Protein AF-A0A835U996-F1 (afdb_monomer)

Nearest PDB structures (foldseek):
  7mq9-assembly1_LZ  TM=7.810E-01  e=1.070E-13  Homo sapiens
  7mqa-assembly1_LZ  TM=8.142E-01  e=1.205E-12  Homo sapiens
  6zce-assembly1_K  TM=9.223E-01  e=2.214E-06  Saccharomyces cerevisiae S288C
  6tmf-assembly1_E  TM=7.377E-01  e=2.602E-06  Thermococcus celer Vu 13 = JCM 8558
  7zag-assembly1_D  TM=6.379E-01  e=2.898E-06  Pyrococcus abyssi GE5

Foldseek 3Di:
DVVVVVVVLVVLVVVLVVPPPPVVVVVVVCVPDVVNVVVVVVVVVVVVVVVVDDDDDPVRCVVCVPDDPPDDPVPPDCPVVVLLVVLVVVLVSLLVVLVSLVVDDPPDPVSVVSLQVSLVVCVQLQLDVDSPDSVVSNVRDSVSQVCQFQLNLCCVVVVDVDSVVSLVCLCVQQKDQPPDGHNDRRDGDGPVSSDMDGND

Mean predicted aligned error: 13.01 Å

Structure (mmCIF, N/CA/C/O backbone):
data_AF-A0A835U996-F1
#
_entry.id   AF-A0A835U996-F1
#
loop_
_atom_site.group_PDB
_atom_site.id
_atom_site.type_symbol
_atom_site.label_atom_id
_atom_site.label_alt_id
_atom_site.label_comp_id
_atom_site.label_asym_id
_atom_site.label_entity_id
_atom_site.label_seq_id
_atom_site.pdbx_PDB_ins_code
_atom_site.Cartn_x
_atom_site.Cartn_y
_atom_site.Cartn_z
_atom_site.occupancy
_atom_site.B_iso_or_equiv
_atom_site.auth_seq_id
_atom_site.auth_comp_id
_atom_site.auth_asym_id
_atom_site.auth_atom_id
_atom_site.pdbx_PDB_model_num
ATOM 1 N N . MET A 1 1 ? 9.621 -5.696 7.235 1.00 39.66 1 MET A N 1
ATOM 2 C CA . MET A 1 1 ? 9.186 -6.058 5.870 1.00 39.66 1 MET A CA 1
ATOM 3 C C . MET A 1 1 ? 8.834 -4.830 5.030 1.00 39.66 1 MET A C 1
ATOM 5 O O . MET A 1 1 ? 9.305 -4.737 3.913 1.00 39.66 1 MET A O 1
ATOM 9 N N . GLU A 1 2 ? 8.068 -3.853 5.536 1.00 37.97 2 GLU A N 1
ATOM 10 C CA . GLU A 1 2 ? 7.809 -2.615 4.771 1.00 37.97 2 GLU A CA 1
ATOM 11 C C . GLU A 1 2 ? 8.996 -1.634 4.762 1.00 37.97 2 GLU A C 1
ATOM 13 O O . GLU A 1 2 ? 9.252 -1.020 3.735 1.00 37.97 2 GLU A O 1
ATOM 18 N N . TRP A 1 3 ? 9.750 -1.522 5.865 1.00 40.59 3 TRP A N 1
ATOM 19 C CA . TRP A 1 3 ? 10.979 -0.713 5.927 1.00 40.59 3 TRP A CA 1
ATOM 20 C C . TRP A 1 3 ? 12.093 -1.285 5.048 1.00 40.59 3 TRP A C 1
ATOM 22 O O . TRP A 1 3 ? 12.634 -0.559 4.240 1.00 40.59 3 TRP A O 1
ATOM 32 N N . SER A 1 4 ? 12.284 -2.608 5.031 1.00 45.12 4 SER A N 1
ATOM 33 C CA . SER A 1 4 ? 13.242 -3.262 4.126 1.00 45.12 4 SER A CA 1
ATOM 34 C C . SER A 1 4 ? 12.947 -3.043 2.635 1.00 45.12 4 SER A C 1
ATOM 36 O O . SER A 1 4 ? 13.858 -3.109 1.819 1.00 45.12 4 SER A O 1
ATOM 38 N N . ILE A 1 5 ? 11.683 -2.797 2.261 1.00 54.44 5 ILE A N 1
ATOM 39 C CA . ILE A 1 5 ? 11.295 -2.456 0.881 1.00 54.44 5 ILE A CA 1
ATOM 40 C C . ILE A 1 5 ? 11.633 -0.997 0.576 1.00 54.44 5 ILE A C 1
ATOM 42 O O . ILE A 1 5 ? 12.099 -0.712 -0.521 1.00 54.44 5 ILE A O 1
ATOM 46 N N . VAL A 1 6 ? 11.398 -0.088 1.527 1.00 52.69 6 VAL A N 1
ATOM 47 C CA . VAL A 1 6 ? 11.811 1.316 1.403 1.00 52.69 6 VAL A CA 1
ATOM 48 C C . VAL A 1 6 ? 13.332 1.394 1.325 1.00 52.69 6 VAL A C 1
ATOM 50 O O . VAL A 1 6 ? 13.820 1.966 0.367 1.00 52.69 6 VAL A O 1
ATOM 53 N N . ASP A 1 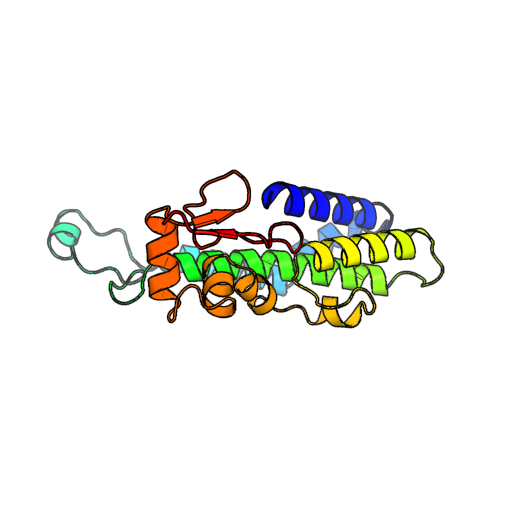7 ? 14.053 0.699 2.202 1.00 49.72 7 ASP A N 1
ATOM 54 C CA . ASP A 1 7 ? 15.519 0.649 2.216 1.00 49.72 7 ASP A CA 1
ATOM 55 C C . ASP A 1 7 ? 16.085 0.037 0.921 1.00 49.72 7 ASP A C 1
ATOM 57 O O . ASP A 1 7 ? 17.048 0.552 0.367 1.00 49.72 7 ASP A O 1
ATOM 61 N N . SER A 1 8 ? 15.457 -1.022 0.383 1.00 58.56 8 SER A N 1
ATOM 62 C CA . SER A 1 8 ? 15.862 -1.619 -0.906 1.00 58.56 8 SER A CA 1
ATOM 63 C C . SER A 1 8 ? 15.527 -0.726 -2.105 1.00 58.56 8 SER A C 1
ATOM 65 O O . SER A 1 8 ? 16.208 -0.759 -3.126 1.00 58.56 8 SER A O 1
ATOM 67 N N . LEU A 1 9 ? 14.438 0.045 -2.040 1.00 57.47 9 LEU A N 1
ATOM 68 C CA . LEU A 1 9 ? 14.088 1.005 -3.087 1.00 57.47 9 LEU A CA 1
ATOM 69 C C . LEU A 1 9 ? 14.989 2.238 -3.010 1.00 57.47 9 LEU A C 1
ATOM 71 O O . LEU A 1 9 ? 15.416 2.709 -4.055 1.00 57.47 9 LEU A O 1
ATOM 75 N N . GLU A 1 10 ? 15.303 2.724 -1.812 1.00 57.16 10 GLU A N 1
ATOM 76 C CA . GLU A 1 10 ? 16.234 3.827 -1.566 1.00 57.16 10 GLU A CA 1
ATOM 77 C C . GLU A 1 10 ? 17.649 3.445 -2.006 1.00 57.16 10 GLU A C 1
ATOM 79 O O . GLU A 1 10 ? 18.232 4.176 -2.797 1.00 57.16 10 GLU A O 1
ATOM 84 N N . SER A 1 11 ? 18.140 2.244 -1.679 1.00 60.56 11 SER A N 1
ATOM 85 C CA . SER A 1 11 ? 19.447 1.771 -2.160 1.00 60.56 11 SER A CA 1
ATOM 86 C C . SER A 1 11 ? 19.526 1.668 -3.688 1.00 60.56 11 SER A C 1
ATOM 88 O O . SER A 1 11 ? 20.562 1.955 -4.283 1.00 60.56 11 SER A O 1
ATOM 90 N N . ASN A 1 12 ? 18.432 1.272 -4.345 1.00 58.9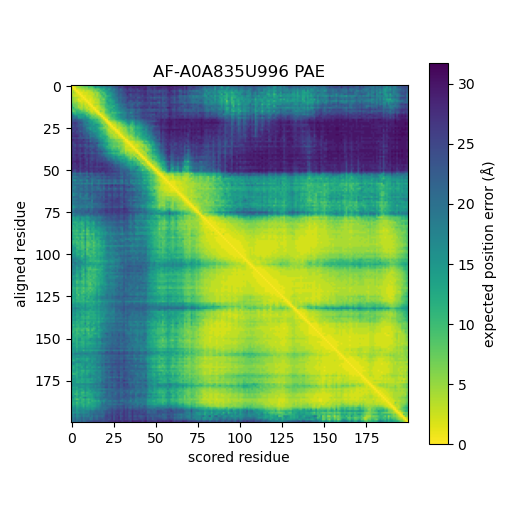7 12 ASN A N 1
ATOM 91 C CA . ASN A 1 12 ? 18.358 1.198 -5.806 1.00 58.97 12 ASN A CA 1
ATOM 92 C C . ASN A 1 12 ? 18.200 2.581 -6.461 1.00 58.97 12 ASN A C 1
ATOM 94 O O . ASN A 1 12 ? 18.651 2.787 -7.589 1.00 58.97 12 ASN A O 1
ATOM 98 N N . ILE A 1 13 ? 17.564 3.529 -5.766 1.00 57.53 13 ILE A N 1
ATOM 99 C CA . ILE A 1 13 ? 17.499 4.937 -6.168 1.00 57.53 13 ILE A CA 1
ATOM 100 C C . ILE A 1 13 ? 18.896 5.556 -6.068 1.00 57.53 13 ILE A C 1
ATOM 102 O O . ILE A 1 13 ? 19.336 6.150 -7.048 1.00 57.53 13 ILE A O 1
ATOM 106 N N . ASP A 1 14 ? 19.614 5.333 -4.967 1.00 53.00 14 ASP A N 1
ATOM 107 C CA . ASP A 1 14 ? 20.975 5.832 -4.740 1.00 53.00 14 ASP A CA 1
ATOM 108 C C . ASP A 1 14 ? 21.977 5.232 -5.747 1.00 53.00 14 ASP A C 1
ATOM 110 O O . ASP A 1 14 ? 22.810 5.947 -6.304 1.00 53.00 14 ASP A O 1
ATOM 114 N N . ALA A 1 15 ? 21.855 3.938 -6.070 1.00 55.03 15 ALA A N 1
ATOM 115 C CA . ALA A 1 15 ? 22.677 3.280 -7.091 1.00 55.03 15 ALA A CA 1
ATOM 116 C C . ALA A 1 15 ? 22.400 3.802 -8.514 1.00 55.03 15 ALA A C 1
ATOM 118 O O . ALA A 1 15 ? 23.326 3.968 -9.307 1.00 55.03 15 ALA A O 1
ATOM 119 N N . GLY A 1 16 ? 21.136 4.096 -8.839 1.00 50.47 16 GLY A N 1
ATOM 120 C CA . GLY A 1 16 ? 20.758 4.714 -10.115 1.00 50.47 16 GLY A CA 1
ATOM 121 C C . GLY A 1 16 ? 21.122 6.201 -10.210 1.00 50.47 16 GLY A C 1
ATOM 122 O O . GLY A 1 16 ? 21.315 6.720 -11.309 1.00 50.47 16 GLY A O 1
ATOM 123 N N . GLN A 1 17 ? 21.238 6.885 -9.073 1.00 49.75 17 GLN A N 1
ATOM 124 C CA . GLN A 1 17 ? 21.622 8.291 -8.964 1.00 49.75 17 GLN A CA 1
ATOM 125 C C . GLN A 1 17 ? 23.147 8.496 -9.032 1.00 49.75 17 GLN A C 1
ATOM 127 O O . GLN A 1 17 ? 23.610 9.441 -9.671 1.00 49.75 17 GLN A O 1
ATOM 132 N N . ALA A 1 18 ? 23.936 7.546 -8.518 1.00 45.66 18 ALA A N 1
ATOM 133 C CA . ALA A 1 18 ? 25.401 7.605 -8.504 1.00 45.66 18 ALA A CA 1
ATOM 134 C C . ALA A 1 18 ? 26.083 7.579 -9.896 1.00 45.66 18 ALA A C 1
ATOM 136 O O . ALA A 1 18 ? 27.246 7.966 -10.013 1.00 45.66 18 ALA A O 1
ATOM 137 N N . LEU A 1 19 ? 25.386 7.164 -10.963 1.00 47.50 19 LEU A N 1
ATOM 138 C CA . LEU A 1 19 ? 25.901 7.158 -12.348 1.00 47.50 19 LEU A CA 1
ATOM 139 C C . LEU A 1 19 ? 25.463 8.372 -13.183 1.00 47.50 19 LEU A C 1
ATOM 141 O O . LEU A 1 19 ? 26.032 8.629 -14.245 1.00 47.50 19 LEU A O 1
ATOM 145 N N . ALA A 1 20 ? 24.514 9.168 -12.692 1.00 38.44 20 ALA A N 1
ATOM 146 C CA . ALA A 1 20 ? 24.137 10.434 -13.303 1.00 38.44 20 ALA A CA 1
ATOM 147 C C . ALA A 1 20 ? 24.893 11.566 -12.596 1.00 38.44 20 ALA A C 1
ATOM 149 O O . ALA A 1 20 ? 24.373 12.214 -11.691 1.00 38.44 20 ALA A O 1
ATOM 150 N N . THR A 1 21 ? 26.137 11.827 -13.011 1.00 45.66 21 THR A N 1
ATOM 151 C CA . THR A 1 21 ? 26.907 13.004 -12.574 1.00 45.66 21 THR A CA 1
ATOM 152 C C . THR A 1 21 ? 26.281 14.300 -13.110 1.00 45.66 21 THR A C 1
ATOM 154 O O . THR A 1 21 ? 26.789 14.979 -13.996 1.00 45.66 21 THR A O 1
ATOM 157 N N . THR A 1 22 ? 25.157 14.671 -12.508 1.00 47.28 22 THR A N 1
ATOM 158 C CA . THR A 1 22 ? 24.564 16.011 -12.474 1.00 47.28 22 THR A CA 1
ATOM 159 C C . THR A 1 22 ? 24.078 16.365 -11.064 1.00 47.28 22 THR A C 1
ATOM 161 O O . THR A 1 22 ? 23.423 17.389 -10.873 1.00 47.28 22 THR A O 1
ATOM 164 N N . GLU A 1 23 ? 24.453 15.587 -10.045 1.00 49.59 23 GLU A N 1
ATOM 165 C CA . GLU A 1 23 ? 23.908 15.707 -8.688 1.00 49.59 23 GLU A CA 1
ATOM 166 C C . GLU A 1 23 ? 24.290 16.998 -7.946 1.00 49.59 23 GLU A C 1
ATOM 168 O O . GLU A 1 23 ? 23.522 17.478 -7.111 1.00 49.59 23 GLU A O 1
ATOM 173 N N . GLU A 1 24 ? 25.412 17.646 -8.271 1.00 47.66 24 GLU A N 1
ATOM 174 C CA . GLU A 1 24 ? 25.772 18.923 -7.628 1.00 47.66 24 GLU A CA 1
ATOM 175 C C . GLU A 1 24 ? 25.070 20.143 -8.250 1.00 47.66 24 GLU A C 1
ATOM 177 O O . GLU A 1 24 ? 24.847 21.154 -7.576 1.00 47.66 24 GLU A O 1
ATOM 182 N N . LYS A 1 25 ? 24.643 20.055 -9.518 1.00 43.00 25 LYS A N 1
ATOM 183 C CA . LYS A 1 25 ? 23.864 21.121 -10.180 1.00 43.00 25 LYS A CA 1
ATOM 184 C C . LYS A 1 25 ? 22.360 20.974 -9.939 1.00 43.00 25 LYS A C 1
ATOM 186 O O . LYS A 1 25 ? 21.649 21.982 -9.935 1.00 43.00 25 LYS A O 1
ATOM 191 N N . GLU A 1 26 ? 21.881 19.757 -9.696 1.00 50.25 26 GLU A N 1
ATOM 192 C CA . GLU A 1 26 ? 20.465 19.461 -9.467 1.00 50.25 26 GLU A CA 1
ATOM 193 C C . GLU A 1 26 ? 20.040 19.734 -8.017 1.00 50.25 26 GLU A C 1
ATOM 195 O O . GLU A 1 26 ? 19.027 20.404 -7.811 1.00 50.25 26 GLU A O 1
ATOM 200 N N . LYS A 1 27 ? 20.889 19.432 -7.019 1.00 47.59 27 LYS A N 1
ATOM 201 C CA . LYS A 1 27 ? 20.660 19.812 -5.605 1.00 47.59 27 LYS A CA 1
ATOM 202 C C . LYS A 1 27 ? 20.489 21.332 -5.406 1.00 47.59 27 LYS A C 1
ATOM 204 O O . LYS A 1 27 ? 19.709 21.771 -4.560 1.00 47.59 27 LYS A O 1
ATOM 209 N N . ARG A 1 28 ? 21.141 22.167 -6.235 1.00 43.75 28 ARG A N 1
ATOM 210 C CA . ARG A 1 28 ? 20.953 23.640 -6.263 1.00 43.75 28 ARG A CA 1
ATOM 211 C C . ARG A 1 28 ? 19.674 24.099 -6.984 1.00 43.75 28 ARG A C 1
ATOM 213 O O . ARG A 1 28 ? 19.198 25.203 -6.713 1.00 43.75 28 ARG A O 1
ATOM 220 N N . LYS A 1 29 ? 19.107 23.283 -7.882 1.00 49.03 29 LYS A N 1
ATOM 221 C CA . LYS A 1 29 ? 17.840 23.549 -8.595 1.00 49.03 29 LYS A CA 1
ATOM 222 C C . LYS A 1 29 ? 16.617 23.040 -7.825 1.00 49.03 29 LYS A C 1
ATOM 224 O O . LYS A 1 29 ? 15.611 23.748 -7.782 1.00 49.03 29 LYS A O 1
ATOM 229 N N . GLU A 1 30 ? 16.713 21.895 -7.152 1.00 47.22 30 GLU A N 1
ATOM 230 C CA . GLU A 1 30 ? 15.636 21.315 -6.333 1.00 47.22 30 GLU A CA 1
ATOM 231 C C . GLU A 1 30 ? 15.252 22.201 -5.139 1.00 47.22 30 GLU A C 1
ATOM 233 O O . GLU A 1 30 ? 14.072 22.315 -4.802 1.00 47.22 30 GLU A O 1
ATOM 238 N N . LEU A 1 31 ? 16.216 22.925 -4.557 1.00 46.50 31 LEU A N 1
ATOM 239 C CA . LEU A 1 31 ? 15.953 23.913 -3.503 1.00 46.50 31 LEU A CA 1
ATOM 240 C C . LEU A 1 31 ? 15.066 25.084 -3.987 1.00 46.50 31 LEU A C 1
ATOM 242 O O . LEU A 1 31 ? 14.426 25.763 -3.180 1.00 46.50 31 LEU A O 1
ATOM 246 N N . ASN A 1 32 ? 14.988 25.313 -5.304 1.00 46.81 32 ASN A N 1
ATOM 247 C CA . ASN A 1 32 ? 14.263 26.426 -5.914 1.00 46.81 32 ASN A CA 1
ATOM 248 C C . ASN A 1 32 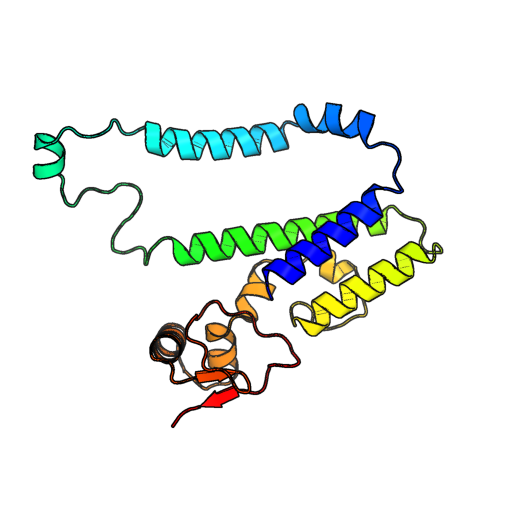? 13.008 26.039 -6.712 1.00 46.81 32 ASN A C 1
ATOM 250 O O . ASN A 1 32 ? 12.298 26.946 -7.157 1.00 46.81 32 ASN A O 1
ATOM 254 N N . ASP A 1 33 ? 12.683 24.749 -6.832 1.00 53.69 33 ASP A N 1
ATOM 255 C CA . ASP A 1 33 ? 11.530 24.269 -7.599 1.00 53.69 33 ASP A CA 1
ATOM 256 C C . ASP A 1 33 ? 10.193 24.720 -6.957 1.00 53.69 33 ASP A C 1
ATOM 258 O O . ASP A 1 33 ? 9.939 24.453 -5.773 1.00 53.69 33 ASP A O 1
ATOM 262 N N . PRO A 1 34 ? 9.289 25.387 -7.704 1.00 53.03 34 PRO A N 1
ATOM 263 C CA . PRO A 1 34 ? 7.984 25.811 -7.200 1.00 53.03 34 PRO A CA 1
ATOM 264 C C . PRO A 1 34 ? 7.099 24.653 -6.712 1.00 53.03 34 PRO A C 1
ATOM 266 O O . PRO A 1 34 ? 6.178 24.898 -5.933 1.00 53.03 34 PRO A O 1
ATOM 269 N N . ARG A 1 35 ? 7.353 23.399 -7.106 1.00 53.00 35 ARG A N 1
ATOM 270 C CA . ARG A 1 35 ? 6.635 22.211 -6.606 1.00 53.00 35 ARG A CA 1
ATOM 271 C C . ARG A 1 35 ? 7.123 21.771 -5.227 1.00 53.00 35 ARG A C 1
ATOM 273 O O . ARG A 1 35 ? 6.293 21.435 -4.387 1.00 53.00 35 ARG A O 1
ATOM 280 N N . VAL A 1 36 ? 8.431 21.841 -4.969 1.00 53.62 36 VAL A N 1
ATOM 281 C CA . VAL A 1 36 ? 9.034 21.592 -3.644 1.00 53.62 36 VAL A CA 1
ATOM 282 C C . VAL A 1 36 ? 8.699 22.739 -2.692 1.00 53.62 36 VAL A C 1
ATOM 284 O O . VAL A 1 36 ? 8.323 22.498 -1.546 1.00 53.62 36 VAL A O 1
ATOM 287 N N . LYS A 1 37 ? 8.701 23.984 -3.189 1.00 49.66 37 LYS A N 1
ATOM 288 C CA . LYS A 1 37 ? 8.170 25.146 -2.462 1.00 49.66 37 LYS A CA 1
ATOM 289 C C . LYS A 1 37 ? 6.679 24.998 -2.183 1.00 49.66 37 LYS A C 1
ATOM 291 O O . LYS A 1 37 ? 6.281 25.261 -1.064 1.00 49.66 37 LYS A O 1
ATOM 296 N N . ARG A 1 38 ? 5.855 24.512 -3.120 1.00 46.75 38 ARG A N 1
ATOM 297 C CA . ARG A 1 38 ? 4.432 24.213 -2.853 1.00 46.75 38 ARG A CA 1
ATOM 298 C C . ARG A 1 38 ? 4.244 23.081 -1.853 1.00 46.75 38 ARG A C 1
ATOM 300 O O . ARG A 1 38 ? 3.358 23.205 -1.026 1.00 46.75 38 ARG A O 1
ATOM 307 N N . ALA A 1 39 ? 5.064 22.030 -1.903 1.00 49.75 39 ALA A N 1
ATOM 308 C CA . ALA A 1 39 ? 5.033 20.927 -0.944 1.00 49.75 39 ALA A CA 1
ATOM 309 C C . ALA A 1 39 ? 5.426 21.397 0.470 1.00 49.75 39 ALA A C 1
ATOM 311 O O . ALA A 1 39 ? 4.715 21.093 1.426 1.00 49.75 39 ALA A O 1
ATOM 312 N N . ARG A 1 40 ? 6.482 22.221 0.592 1.00 41.62 40 ARG A N 1
ATOM 313 C CA . ARG A 1 40 ? 6.851 22.922 1.836 1.00 41.62 40 ARG A CA 1
ATOM 314 C C . ARG A 1 40 ? 5.777 23.910 2.266 1.00 41.62 40 ARG A C 1
ATOM 316 O O . ARG A 1 40 ? 5.448 23.909 3.430 1.00 41.62 40 ARG A O 1
ATOM 323 N N . VAL A 1 41 ? 5.166 24.671 1.360 1.00 47.66 41 VAL A N 1
ATOM 324 C CA . VAL A 1 41 ? 4.037 25.571 1.660 1.00 47.66 41 VAL A CA 1
ATOM 325 C C . VAL 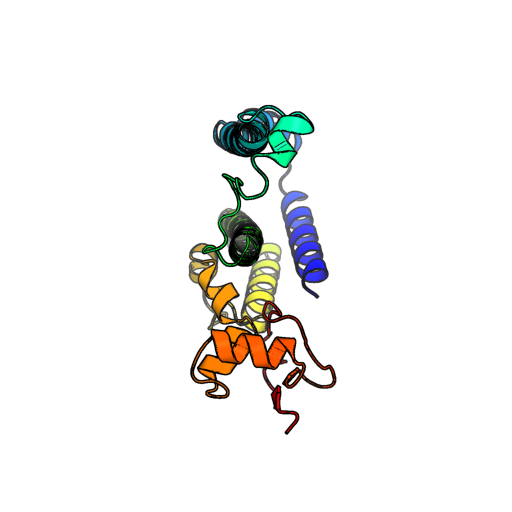A 1 41 ? 2.793 24.784 2.068 1.00 47.66 41 VAL A C 1
ATOM 327 O O . VAL A 1 41 ? 2.019 25.283 2.860 1.00 47.66 41 VAL A O 1
ATOM 330 N N . SER A 1 42 ? 2.575 23.560 1.583 1.00 46.69 42 SER A N 1
ATOM 331 C CA . SER A 1 42 ? 1.464 22.712 2.035 1.00 46.69 42 SER A CA 1
ATOM 332 C C . SER A 1 42 ? 1.736 22.019 3.372 1.00 46.69 42 SER A C 1
ATOM 334 O O . SER A 1 42 ? 0.795 21.809 4.125 1.00 46.69 42 SER A O 1
ATOM 336 N N . ILE A 1 43 ? 2.995 21.689 3.680 1.00 46.09 43 ILE A N 1
ATOM 337 C CA . ILE A 1 43 ? 3.415 21.188 5.001 1.00 46.09 43 ILE A CA 1
ATOM 338 C C . ILE A 1 43 ? 3.385 22.334 6.021 1.00 46.09 43 ILE A C 1
ATOM 340 O O . ILE A 1 43 ? 2.778 22.173 7.072 1.00 46.09 43 ILE A O 1
ATOM 344 N N . LEU A 1 44 ? 3.894 23.513 5.647 1.00 43.22 44 LEU A N 1
ATOM 345 C CA . LEU A 1 44 ? 3.747 24.757 6.399 1.00 43.22 44 LEU A CA 1
ATOM 346 C C . LEU A 1 44 ? 2.268 25.101 6.568 1.00 43.22 44 LEU A C 1
ATOM 348 O O . LEU A 1 44 ? 1.876 25.337 7.684 1.00 43.22 44 LEU A O 1
ATOM 352 N N . LYS A 1 45 ? 1.395 24.967 5.555 1.00 48.19 45 LYS A N 1
ATOM 353 C CA . LYS A 1 45 ? -0.061 25.188 5.712 1.00 48.19 45 LYS A CA 1
ATOM 354 C C . LYS A 1 45 ? -0.757 24.218 6.674 1.00 48.19 45 LYS A C 1
ATOM 356 O O . LYS A 1 45 ? -1.823 24.550 7.182 1.00 48.19 45 LYS A O 1
ATOM 361 N N . LEU A 1 46 ? -0.213 23.016 6.877 1.00 44.88 46 LEU A N 1
ATOM 362 C CA . LEU A 1 46 ? -0.745 22.037 7.832 1.00 44.88 46 LEU A CA 1
ATOM 363 C C . LEU A 1 46 ? -0.257 22.338 9.255 1.00 44.88 46 LEU A C 1
ATOM 365 O O . LEU A 1 46 ? -1.056 22.268 10.185 1.00 44.88 46 LEU A O 1
ATOM 369 N N . GLU A 1 47 ? 0.995 22.772 9.406 1.00 45.81 47 GLU A N 1
ATOM 370 C CA . GLU A 1 47 ? 1.510 23.365 10.650 1.00 45.81 47 GLU A CA 1
ATOM 371 C C . GLU A 1 47 ? 0.833 24.722 10.952 1.00 45.81 47 GLU A C 1
ATOM 373 O O . GLU A 1 47 ? 0.536 25.031 12.102 1.00 45.81 47 GLU A O 1
ATOM 378 N N . ASP A 1 48 ? 0.461 25.488 9.923 1.00 46.50 48 ASP A N 1
ATOM 379 C CA . ASP A 1 48 ? -0.210 26.787 10.007 1.00 46.50 48 ASP A CA 1
ATOM 380 C C . ASP A 1 48 ? -1.688 26.644 10.387 1.00 46.50 48 ASP A C 1
ATOM 382 O O . ASP A 1 48 ? -2.270 27.595 10.891 1.00 46.50 48 ASP A O 1
ATOM 386 N N . LEU A 1 49 ? -2.315 25.481 10.167 1.00 47.00 49 LEU A N 1
ATOM 387 C CA . LEU A 1 49 ? -3.696 25.193 10.586 1.00 47.00 49 LEU A CA 1
ATOM 388 C C . LEU A 1 49 ? -3.762 24.738 12.047 1.00 47.00 49 LEU A C 1
ATOM 390 O O . LEU A 1 49 ? -4.689 25.116 12.764 1.00 47.00 49 LEU A O 1
ATOM 394 N N . GLU A 1 50 ? -2.747 24.008 12.511 1.00 47.78 50 GLU A N 1
ATOM 395 C CA . GLU A 1 50 ? -2.530 23.764 13.940 1.00 47.78 50 GLU A CA 1
ATOM 396 C C . GLU A 1 50 ? -2.121 25.064 14.669 1.00 47.78 50 GLU A C 1
ATOM 398 O O . GLU A 1 50 ? -2.500 25.271 15.822 1.00 47.78 50 GLU A O 1
ATOM 403 N N . MET A 1 51 ? -1.452 25.998 13.972 1.00 47.31 51 MET A N 1
ATOM 404 C CA . MET A 1 51 ? -1.217 27.375 14.436 1.00 47.31 51 MET A CA 1
ATOM 405 C C . MET A 1 51 ? -2.393 28.346 14.226 1.00 47.31 51 MET A C 1
ATOM 407 O O . MET A 1 51 ? -2.433 29.384 14.890 1.00 47.31 51 MET A O 1
ATOM 411 N N . ALA A 1 52 ? -3.352 28.058 13.338 1.00 56.22 52 ALA A N 1
ATOM 412 C CA . ALA A 1 52 ? -4.484 28.951 13.053 1.00 56.22 52 ALA A CA 1
ATOM 413 C C . ALA A 1 52 ? -5.425 29.059 14.256 1.00 56.22 52 ALA A C 1
ATOM 415 O O . ALA A 1 52 ? -6.129 30.055 14.430 1.00 56.22 52 ALA A O 1
ATOM 416 N N . MET A 1 53 ? -5.408 28.042 15.118 1.00 65.19 53 MET A N 1
ATOM 417 C CA . MET A 1 53 ? -6.121 28.044 16.377 1.00 65.19 53 MET A CA 1
ATOM 418 C C . MET A 1 53 ? -5.141 28.257 17.527 1.00 65.19 53 MET A C 1
ATOM 420 O O . MET A 1 53 ? -4.336 27.401 17.884 1.00 65.19 53 MET A O 1
ATOM 424 N N . ARG A 1 54 ? -5.250 29.421 18.165 1.00 80.75 54 ARG A N 1
ATOM 425 C CA . ARG A 1 54 ? -4.532 29.719 19.405 1.00 80.75 54 ARG A CA 1
ATOM 426 C C . ARG A 1 54 ? -4.762 28.603 20.435 1.00 80.75 54 ARG A C 1
ATOM 428 O O . ARG A 1 54 ? -5.897 28.173 20.645 1.00 80.75 54 ARG A O 1
ATOM 435 N N . LYS A 1 55 ? -3.708 28.206 21.162 1.00 81.56 55 LYS A N 1
ATOM 436 C CA . LYS A 1 55 ? -3.839 27.307 22.323 1.00 81.56 55 LYS A CA 1
ATOM 437 C C . LYS A 1 55 ? -4.850 27.874 23.327 1.00 81.56 55 LYS A C 1
ATOM 439 O O . LYS A 1 55 ? -4.624 28.939 23.907 1.00 81.56 55 LYS A O 1
ATOM 444 N N . LEU A 1 56 ? -5.944 27.137 23.528 1.00 84.00 56 LEU A N 1
ATOM 445 C CA . LEU A 1 56 ? -6.999 27.471 24.484 1.00 84.00 56 LEU A CA 1
ATOM 446 C C . LEU A 1 56 ? -6.441 27.476 25.909 1.00 84.00 56 LEU A C 1
ATOM 448 O O . LEU A 1 56 ? -5.708 26.565 26.313 1.00 84.00 56 LEU A O 1
ATOM 452 N N . LYS A 1 57 ? -6.831 28.479 26.693 1.00 89.81 57 LYS A N 1
ATOM 453 C CA . LYS A 1 57 ? -6.521 28.547 28.124 1.00 89.81 57 LYS A CA 1
ATOM 454 C C . LYS A 1 57 ? -7.269 27.452 28.888 1.00 89.81 57 LYS A C 1
ATOM 456 O O . LYS A 1 57 ? -8.261 26.895 28.417 1.00 89.81 57 LYS A O 1
ATOM 461 N N . PHE A 1 58 ? -6.836 27.166 30.115 1.00 89.56 58 PHE A N 1
ATOM 462 C CA . PHE A 1 58 ? -7.417 26.097 30.936 1.00 89.56 58 PHE A CA 1
ATOM 463 C C . PHE A 1 58 ? -8.946 26.214 31.096 1.00 89.56 58 PHE A C 1
ATOM 465 O O . PHE A 1 58 ? -9.667 25.236 30.900 1.00 89.56 58 PHE A O 1
ATOM 472 N N . HIS A 1 59 ? -9.454 27.417 31.381 1.00 92.25 59 HIS 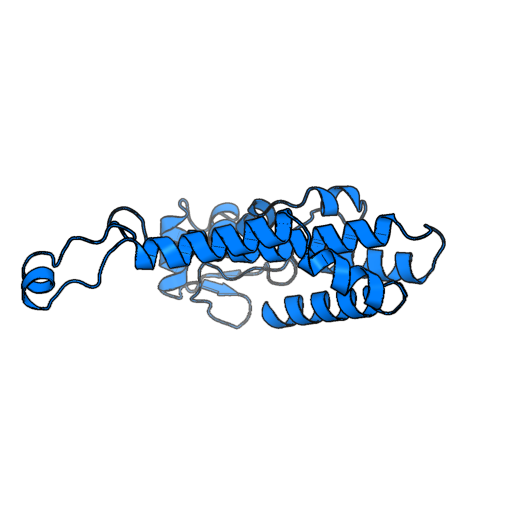A N 1
ATOM 473 C CA . HIS A 1 59 ? -10.893 27.662 31.527 1.00 92.25 59 HIS A CA 1
ATOM 474 C C . HIS A 1 59 ? -11.669 27.472 30.208 1.00 92.25 59 HIS A C 1
ATOM 476 O O . HIS A 1 59 ? -12.777 26.944 30.218 1.00 92.25 59 HIS A O 1
ATOM 482 N N . GLU A 1 60 ? -11.070 27.821 29.065 1.00 86.56 60 GLU A N 1
ATOM 483 C CA . GLU A 1 60 ? -11.665 27.670 27.731 1.00 86.56 60 GLU A CA 1
ATOM 484 C C . GLU A 1 60 ? -11.723 26.196 27.338 1.00 86.56 60 GLU A C 1
ATOM 486 O O . GLU A 1 60 ? -12.761 25.715 26.896 1.00 86.56 60 GLU A O 1
ATOM 491 N N . LYS A 1 61 ? -10.648 25.440 27.586 1.00 87.69 61 LYS A N 1
ATOM 492 C CA . LYS A 1 61 ? -10.609 23.992 27.344 1.00 87.69 61 LYS A CA 1
ATOM 493 C C . LYS A 1 61 ? -11.585 23.234 28.252 1.00 87.69 61 LYS A C 1
ATOM 495 O O . LYS A 1 61 ? -12.141 22.216 27.842 1.00 87.69 61 LYS A O 1
ATOM 500 N N . LYS A 1 62 ? -11.836 23.736 29.471 1.00 89.12 62 LYS A N 1
ATOM 501 C CA . LYS A 1 62 ? -12.841 23.172 30.390 1.00 89.12 62 LYS A CA 1
ATOM 502 C C . LYS A 1 62 ? -14.271 23.361 29.869 1.00 89.12 62 LYS A C 1
ATOM 504 O O . LYS A 1 62 ? -15.089 22.470 30.098 1.00 89.12 62 LYS A O 1
ATOM 509 N N . LEU A 1 63 ? -14.552 24.459 29.163 1.00 88.81 63 LEU A N 1
ATOM 510 C CA . LEU A 1 63 ? -15.840 24.717 28.503 1.00 88.81 63 LEU A CA 1
ATOM 511 C C . LEU A 1 63 ? -15.954 23.972 27.161 1.00 88.81 63 LEU A C 1
ATOM 513 O O . LEU A 1 63 ? -16.964 23.332 26.882 1.00 88.81 63 LEU A O 1
ATOM 517 N N . LEU A 1 64 ? -14.890 23.980 26.359 1.00 87.12 64 LEU A N 1
ATOM 518 C CA . LEU A 1 64 ? -14.852 23.467 24.987 1.00 87.12 64 LEU A CA 1
ATOM 519 C C . LEU A 1 64 ? -14.239 22.060 24.896 1.00 87.12 64 LEU A C 1
ATOM 521 O O . LEU A 1 64 ? -13.437 21.768 24.016 1.00 87.12 64 LEU A O 1
ATOM 525 N N . LYS A 1 65 ? -14.631 21.147 25.793 1.00 82.88 65 LYS A N 1
ATOM 526 C CA . LYS A 1 65 ? -14.056 19.784 25.860 1.00 82.88 65 LYS A CA 1
ATOM 527 C C . LYS A 1 65 ? -14.321 18.919 24.625 1.00 82.88 65 LYS A C 1
ATOM 529 O O . LYS A 1 65 ? -13.580 17.978 24.373 1.00 82.88 65 LYS A O 1
ATOM 534 N N . LYS A 1 66 ? -15.417 19.183 23.908 1.00 81.06 66 LYS A N 1
ATOM 535 C CA . LYS A 1 66 ? -15.862 18.399 22.741 1.00 81.06 66 LYS A CA 1
ATOM 536 C C . LYS A 1 66 ? -15.534 19.072 21.405 1.00 81.06 66 LYS A C 1
ATOM 538 O O . LYS A 1 66 ? -15.867 18.511 20.367 1.00 81.06 66 LYS A O 1
ATOM 543 N N . VAL A 1 67 ? -14.945 20.268 21.429 1.00 80.69 67 VAL A N 1
ATOM 544 C CA . VAL A 1 67 ? -14.656 21.035 20.216 1.00 80.69 67 VAL A CA 1
ATOM 545 C C . VAL A 1 67 ? -13.266 20.656 19.729 1.00 80.69 67 VAL A C 1
ATOM 547 O O . VAL A 1 67 ? -12.263 21.048 20.319 1.00 80.69 67 VAL A O 1
ATOM 550 N N . ASN A 1 68 ? -13.226 19.872 18.658 1.00 76.44 68 ASN A N 1
ATOM 551 C CA . ASN A 1 68 ? -12.030 19.618 17.871 1.00 76.44 68 ASN A CA 1
ATOM 552 C C . ASN A 1 68 ? -12.395 19.883 16.406 1.00 76.44 68 ASN A C 1
ATOM 554 O O . ASN A 1 68 ? -13.339 19.290 15.890 1.00 76.44 68 ASN A O 1
ATOM 558 N N . PHE A 1 69 ? -11.704 20.828 15.768 1.00 75.12 69 PHE A N 1
ATOM 559 C CA . PHE A 1 69 ? -11.971 21.195 14.374 1.00 75.12 69 PHE A CA 1
ATOM 560 C C . PHE A 1 69 ? -11.283 20.262 13.374 1.00 75.12 69 PHE A C 1
ATOM 562 O O . PHE A 1 69 ? -11.648 20.271 12.204 1.00 75.12 69 PHE A O 1
ATOM 569 N N . ILE A 1 70 ? -10.305 19.475 13.830 1.00 75.94 70 ILE A N 1
ATOM 570 C CA . ILE A 1 70 ? -9.511 18.572 12.991 1.00 75.94 70 ILE A CA 1
ATOM 571 C C . ILE A 1 70 ? -10.076 17.153 13.051 1.00 75.94 70 ILE A C 1
ATOM 573 O O . ILE A 1 70 ? -10.203 16.496 12.025 1.00 75.94 70 ILE A O 1
ATOM 577 N N . GLU A 1 71 ? -10.439 16.684 14.245 1.00 70.31 71 GLU A N 1
ATOM 578 C CA . GLU A 1 71 ? -10.908 15.315 14.451 1.00 70.31 71 GLU A CA 1
ATOM 579 C C . GLU A 1 71 ? -12.381 15.310 14.877 1.00 70.31 71 GLU A C 1
ATOM 581 O O . GLU A 1 71 ? -12.731 15.607 16.024 1.00 70.31 71 GLU A O 1
ATOM 586 N N . TYR A 1 72 ? -13.263 14.962 13.941 1.00 77.06 72 TYR A N 1
ATOM 587 C CA . TYR A 1 72 ? -14.684 14.762 14.214 1.00 77.06 72 TYR A CA 1
ATOM 588 C C . TYR A 1 72 ? -14.975 13.292 14.503 1.00 77.06 72 TYR A C 1
ATOM 590 O O . TYR A 1 72 ? -14.589 12.423 13.736 1.00 77.06 72 TYR A O 1
ATOM 598 N N . LYS A 1 73 ? -15.783 12.998 15.532 1.00 70.69 73 LYS A N 1
ATOM 599 C CA . LYS A 1 73 ? -16.150 11.616 15.925 1.00 70.69 73 LYS A CA 1
ATOM 600 C C . LYS A 1 73 ? -16.756 10.751 14.808 1.00 70.69 73 LYS A C 1
ATOM 602 O O . LYS A 1 73 ? -16.798 9.533 14.942 1.00 70.69 73 LYS A O 1
ATOM 607 N N . ARG A 1 74 ? -17.306 11.372 13.760 1.00 75.88 74 ARG A N 1
ATOM 608 C CA . ARG A 1 74 ? -17.878 10.670 12.601 1.00 75.88 74 ARG A CA 1
ATOM 609 C C . ARG A 1 74 ? -16.789 10.179 11.644 1.00 75.88 74 ARG A C 1
ATOM 611 O O . ARG A 1 74 ? -16.978 9.163 10.983 1.00 75.88 74 ARG A O 1
ATOM 618 N N . GLU A 1 75 ? -15.668 10.885 11.580 1.00 64.50 75 GLU A N 1
ATOM 619 C CA . GLU A 1 75 ? -14.485 10.448 10.857 1.00 64.50 75 GLU A CA 1
ATOM 620 C C . GLU A 1 75 ? -13.784 9.424 11.754 1.00 64.50 75 GLU A C 1
ATOM 622 O O . GLU A 1 75 ? -13.413 9.728 12.885 1.00 64.50 75 GLU A O 1
ATOM 627 N N . LYS A 1 76 ? -13.686 8.168 11.303 1.00 63.38 76 LYS A N 1
ATOM 628 C CA . LYS A 1 76 ? -13.078 7.060 12.063 1.00 63.38 76 LYS A CA 1
ATOM 629 C C . LYS A 1 76 ? -11.543 7.204 12.132 1.00 63.38 76 LYS A C 1
ATOM 631 O O . LYS A 1 76 ? -10.802 6.319 11.707 1.00 63.38 76 LYS A O 1
ATOM 636 N N . GLY A 1 77 ? -11.075 8.331 12.669 1.00 68.25 77 GLY A N 1
ATOM 637 C CA . GLY A 1 77 ? -9.674 8.698 12.844 1.00 68.25 77 GLY A CA 1
ATOM 638 C C . GLY A 1 77 ? -8.919 8.980 11.540 1.00 68.25 77 GLY A C 1
ATOM 639 O O . GLY A 1 77 ? -9.4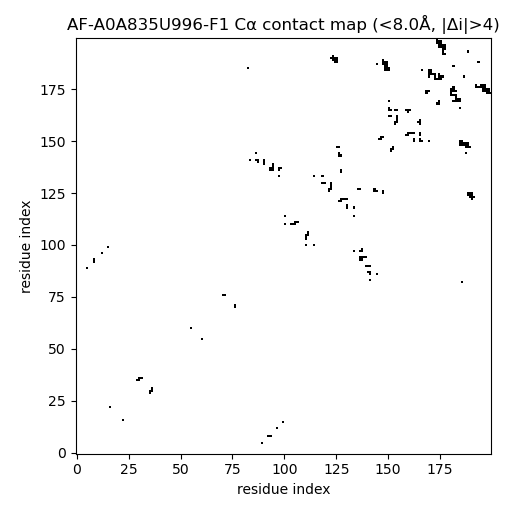22 8.833 10.429 1.00 68.25 77 GLY A O 1
ATOM 640 N N . HIS A 1 78 ? -7.646 9.352 11.682 1.00 72.25 78 HIS A N 1
ATOM 641 C CA . HIS A 1 78 ? -6.758 9.674 10.557 1.00 72.25 78 HIS A CA 1
ATOM 642 C C . HIS A 1 78 ? -6.006 8.460 9.987 1.00 72.25 78 HIS A C 1
ATOM 644 O O . HIS A 1 78 ? -5.156 8.616 9.108 1.00 72.25 78 HIS A O 1
ATOM 650 N N . ARG A 1 79 ? -6.292 7.238 10.460 1.00 73.94 79 ARG A N 1
ATOM 651 C CA . ARG A 1 79 ? -5.536 6.031 10.080 1.00 73.94 79 ARG A CA 1
ATOM 652 C C . ARG A 1 79 ? -5.591 5.774 8.573 1.00 73.94 79 ARG A C 1
ATOM 654 O O . ARG A 1 79 ? -4.560 5.513 7.962 1.00 73.94 79 ARG A O 1
ATOM 661 N N . GLU A 1 80 ? -6.758 5.917 7.948 1.00 78.25 80 GLU A N 1
ATOM 662 C CA . GLU A 1 80 ? -6.905 5.731 6.496 1.00 78.25 80 GLU A CA 1
ATOM 663 C C . GLU A 1 80 ? -6.168 6.800 5.683 1.00 78.25 80 GLU A C 1
ATOM 665 O O . GLU A 1 80 ? -5.536 6.490 4.667 1.00 78.25 80 GLU A O 1
ATOM 670 N N . ALA A 1 81 ? -6.188 8.049 6.155 1.00 81.25 81 ALA A N 1
ATOM 671 C CA . ALA A 1 81 ? -5.458 9.147 5.534 1.00 81.25 81 ALA A CA 1
ATOM 672 C C . ALA A 1 81 ? -3.939 8.922 5.617 1.00 81.25 81 ALA A C 1
ATOM 674 O O . ALA A 1 81 ? -3.232 9.108 4.624 1.00 81.25 81 ALA A O 1
ATOM 675 N N . LEU A 1 82 ? -3.439 8.448 6.764 1.00 82.62 82 LEU A N 1
ATOM 676 C CA . LEU A 1 82 ? -2.029 8.101 6.961 1.00 82.62 82 LEU A CA 1
ATOM 677 C C . LEU A 1 82 ? -1.592 6.948 6.051 1.00 82.62 82 LEU A C 1
ATOM 679 O O . LEU A 1 82 ? -0.559 7.047 5.387 1.00 82.62 82 LEU A O 1
ATOM 683 N N . ILE A 1 83 ? -2.402 5.890 5.957 1.00 82.62 83 ILE A N 1
ATOM 684 C CA . ILE A 1 83 ? -2.142 4.745 5.071 1.00 82.62 83 ILE A CA 1
ATOM 685 C C . ILE A 1 83 ? -2.097 5.202 3.606 1.00 82.62 83 ILE A C 1
ATOM 687 O O . ILE A 1 83 ? -1.162 4.876 2.871 1.00 82.62 83 ILE A O 1
ATOM 691 N N . THR A 1 84 ? -3.069 6.014 3.189 1.00 84.94 84 THR A N 1
ATOM 692 C CA . THR A 1 84 ? -3.132 6.558 1.826 1.00 84.94 84 THR A CA 1
ATOM 693 C C . THR A 1 84 ? -1.915 7.429 1.525 1.00 84.94 84 THR A C 1
ATOM 695 O O . THR A 1 84 ? -1.284 7.269 0.476 1.00 84.94 84 THR A O 1
ATOM 698 N N . ARG A 1 85 ? -1.529 8.311 2.457 1.00 86.06 85 ARG A N 1
ATOM 699 C CA . ARG A 1 85 ? -0.331 9.151 2.335 1.00 86.06 85 ARG A CA 1
ATOM 700 C C . ARG A 1 85 ? 0.929 8.299 2.189 1.00 86.06 85 ARG A C 1
ATOM 702 O O . ARG A 1 85 ? 1.727 8.579 1.293 1.00 86.06 85 ARG A O 1
ATOM 709 N N . ARG A 1 86 ? 1.086 7.243 2.989 1.00 86.25 86 ARG A N 1
ATOM 710 C CA . ARG A 1 86 ? 2.247 6.343 2.933 1.00 86.25 86 ARG A CA 1
ATOM 711 C C . ARG A 1 86 ? 2.371 5.650 1.578 1.00 86.25 86 ARG A C 1
ATOM 713 O O . ARG A 1 86 ? 3.397 5.789 0.916 1.00 86.25 86 ARG A O 1
ATOM 720 N N . TYR A 1 87 ? 1.312 4.988 1.112 1.00 89.00 87 TYR A N 1
ATOM 721 C CA . TYR A 1 87 ? 1.332 4.330 -0.199 1.00 89.00 87 TYR A CA 1
ATOM 722 C C . TYR A 1 87 ? 1.471 5.326 -1.356 1.00 89.00 87 TYR A C 1
ATOM 724 O O . TYR A 1 87 ? 2.089 5.004 -2.370 1.00 89.00 87 TYR A O 1
ATOM 732 N N . SER A 1 88 ? 0.962 6.555 -1.209 1.00 89.62 88 SER A N 1
ATOM 733 C CA . SER A 1 88 ? 1.192 7.612 -2.202 1.00 89.62 88 SER A CA 1
ATOM 734 C C . SER A 1 88 ? 2.669 8.002 -2.323 1.00 89.62 88 SER A C 1
ATOM 736 O O . SER A 1 88 ? 3.122 8.299 -3.427 1.00 89.62 88 SER A O 1
ATOM 738 N N . GLY A 1 89 ? 3.431 7.967 -1.223 1.00 90.19 89 GLY A N 1
ATOM 739 C CA . GLY A 1 89 ? 4.877 8.199 -1.231 1.00 90.19 89 GLY A CA 1
ATOM 740 C C . GLY A 1 89 ? 5.619 7.108 -2.001 1.00 90.19 89 GLY A C 1
ATOM 741 O O . GLY A 1 89 ? 6.350 7.415 -2.940 1.00 90.19 89 GLY A O 1
ATOM 742 N N . ILE A 1 90 ? 5.330 5.844 -1.681 1.00 90.06 90 ILE A N 1
ATOM 743 C CA . ILE A 1 90 ? 5.935 4.673 -2.339 1.00 90.06 90 ILE A CA 1
ATOM 744 C C . ILE A 1 90 ? 5.626 4.672 -3.841 1.00 90.06 90 ILE A C 1
ATOM 746 O O . ILE A 1 90 ? 6.516 4.506 -4.670 1.00 90.06 90 ILE A O 1
ATOM 750 N N . CYS A 1 91 ? 4.371 4.930 -4.216 1.00 91.75 91 CYS A N 1
ATOM 751 C CA . CYS A 1 91 ? 3.966 5.000 -5.618 1.00 91.75 91 CYS A CA 1
ATOM 752 C C . CYS A 1 91 ? 4.760 6.062 -6.395 1.00 91.75 91 CYS A C 1
ATOM 754 O O . CYS A 1 91 ? 5.194 5.811 -7.519 1.00 91.75 91 CYS A O 1
ATOM 756 N N . LYS A 1 92 ? 4.990 7.232 -5.786 1.00 90.88 92 LYS A N 1
ATOM 757 C CA . LYS A 1 92 ? 5.791 8.301 -6.395 1.00 90.88 92 LYS A CA 1
ATOM 758 C C . LYS A 1 92 ? 7.259 7.909 -6.530 1.00 90.88 92 LYS A C 1
ATOM 760 O O . LYS A 1 92 ? 7.856 8.228 -7.551 1.00 90.88 92 LYS A O 1
ATOM 765 N N . MET A 1 93 ? 7.839 7.231 -5.539 1.00 90.94 93 MET A N 1
ATOM 766 C CA . MET A 1 93 ? 9.220 6.731 -5.613 1.00 90.94 93 MET A CA 1
ATOM 767 C C . MET A 1 93 ? 9.384 5.746 -6.775 1.00 90.94 93 MET A C 1
ATOM 769 O O . MET A 1 93 ? 10.260 5.931 -7.616 1.00 90.94 93 MET A O 1
ATOM 773 N N . VAL A 1 94 ? 8.471 4.780 -6.900 1.00 91.50 94 VAL A N 1
ATOM 774 C CA . VAL A 1 94 ? 8.472 3.822 -8.017 1.00 91.50 94 VAL A CA 1
ATOM 775 C C . VAL A 1 94 ? 8.319 4.538 -9.363 1.00 91.50 94 VAL A C 1
ATOM 777 O O . VAL A 1 94 ? 9.051 4.244 -10.303 1.00 91.50 94 VAL A O 1
ATOM 780 N N . GLN A 1 95 ? 7.414 5.516 -9.468 1.00 91.62 95 GLN A N 1
ATOM 781 C CA . GLN A 1 95 ? 7.234 6.302 -10.695 1.00 91.62 95 GLN A CA 1
ATOM 782 C C . GLN A 1 95 ? 8.480 7.113 -11.070 1.00 91.62 95 GLN A C 1
ATOM 784 O O . GLN A 1 95 ? 8.814 7.188 -12.252 1.00 91.62 95 GLN A O 1
ATOM 789 N N . LYS A 1 96 ? 9.177 7.697 -10.087 1.00 91.75 96 LYS A N 1
ATOM 790 C CA . LYS A 1 96 ? 10.454 8.389 -10.312 1.00 91.75 96 LYS A CA 1
ATOM 791 C C . LYS A 1 96 ? 11.508 7.429 -10.856 1.00 91.75 96 LYS A C 1
ATOM 793 O O . LYS A 1 96 ? 12.127 7.742 -11.867 1.00 91.75 96 LYS A O 1
ATOM 798 N N . LEU A 1 97 ? 11.650 6.251 -10.246 1.00 90.00 97 LEU A N 1
ATOM 799 C CA . LEU A 1 97 ? 12.598 5.230 -10.694 1.00 90.00 97 LEU A CA 1
ATOM 800 C C . LEU A 1 97 ? 12.301 4.803 -12.136 1.00 90.00 97 LEU A C 1
ATOM 802 O O . LEU A 1 97 ? 13.178 4.826 -12.991 1.00 90.00 97 LEU A O 1
ATOM 806 N N . VAL A 1 98 ? 11.035 4.513 -12.443 1.00 92.06 98 VAL A N 1
ATOM 807 C CA . VAL A 1 98 ? 10.586 4.179 -13.804 1.00 92.06 98 VAL A CA 1
ATOM 808 C C . VAL A 1 98 ? 10.886 5.303 -14.797 1.00 92.06 98 VAL A C 1
ATOM 810 O O . VAL A 1 98 ? 11.253 5.025 -15.937 1.00 92.06 98 VAL A O 1
ATOM 813 N N . HIS A 1 99 ? 10.733 6.566 -14.390 1.00 91.88 99 HIS A N 1
ATOM 814 C CA . HIS A 1 99 ? 11.066 7.703 -15.242 1.00 91.88 99 HIS A CA 1
ATOM 815 C C . HIS A 1 99 ? 12.565 7.750 -15.552 1.00 91.88 99 HIS A C 1
ATOM 817 O O . HIS A 1 99 ? 12.915 7.894 -16.718 1.00 91.88 99 HIS A O 1
ATOM 823 N N . ILE A 1 100 ? 13.429 7.548 -14.553 1.00 90.69 100 ILE A N 1
ATOM 824 C CA . ILE A 1 100 ? 14.889 7.481 -14.733 1.00 90.69 100 ILE A CA 1
ATOM 825 C C . ILE A 1 100 ? 15.261 6.323 -15.674 1.00 90.69 100 ILE A C 1
ATOM 827 O O . ILE A 1 100 ? 15.954 6.540 -16.665 1.00 90.69 100 ILE A O 1
ATOM 831 N N . LEU A 1 101 ? 14.708 5.122 -15.454 1.00 89.12 101 LEU A N 1
ATOM 832 C CA . LEU A 1 101 ? 14.935 3.951 -16.317 1.00 89.12 101 LEU A CA 1
ATOM 833 C C . LEU A 1 101 ? 14.530 4.187 -17.780 1.00 89.12 101 LEU A C 1
ATOM 835 O O . LEU A 1 101 ? 15.125 3.610 -18.688 1.00 89.12 101 LEU A O 1
ATOM 839 N N . LYS A 1 102 ? 13.510 5.019 -18.024 1.00 89.19 102 LYS A N 1
ATOM 840 C CA . LYS A 1 102 ? 13.071 5.370 -19.380 1.00 89.19 102 LYS A CA 1
ATOM 841 C C . LYS A 1 102 ? 14.021 6.329 -20.098 1.00 89.19 102 LYS A C 1
ATOM 843 O O . LYS A 1 102 ? 14.024 6.304 -21.325 1.00 89.19 102 LYS A O 1
ATOM 848 N N . GLN A 1 103 ? 14.766 7.164 -19.370 1.00 89.44 103 GLN A N 1
ATOM 849 C CA . GLN A 1 103 ? 15.728 8.101 -19.967 1.00 89.44 103 GLN A CA 1
ATOM 850 C C . GLN A 1 103 ? 17.036 7.411 -20.385 1.00 89.44 103 GLN A C 1
ATOM 852 O O . GLN A 1 103 ? 17.749 7.931 -21.237 1.00 89.44 103 GLN A O 1
ATOM 857 N N . MET A 1 104 ? 17.348 6.250 -19.802 1.00 88.56 104 MET A N 1
ATOM 858 C CA . MET A 1 104 ? 18.539 5.465 -20.142 1.00 88.56 104 MET A CA 1
ATOM 859 C C . MET A 1 104 ? 18.381 4.697 -21.460 1.00 88.56 104 MET A C 1
ATOM 861 O O . MET A 1 104 ? 17.265 4.381 -21.885 1.00 88.56 104 MET A O 1
ATOM 865 N N . ASP A 1 105 ? 19.500 4.334 -22.089 1.00 89.81 105 ASP A N 1
ATOM 866 C CA . ASP A 1 105 ? 19.494 3.556 -23.331 1.00 89.81 105 ASP A CA 1
ATOM 867 C C . ASP A 1 105 ? 18.922 2.138 -23.107 1.00 89.81 105 ASP A C 1
ATOM 869 O O . ASP A 1 105 ? 19.218 1.505 -22.093 1.00 89.81 105 ASP A O 1
ATOM 873 N N . PRO A 1 106 ? 18.063 1.613 -24.003 1.00 87.69 106 PRO A N 1
ATOM 874 C CA . PRO A 1 106 ? 17.453 0.291 -23.843 1.00 87.69 106 PRO A CA 1
ATOM 875 C C . PRO A 1 106 ? 18.427 -0.887 -23.929 1.00 87.69 106 PRO A C 1
ATOM 877 O O . PRO A 1 106 ? 18.026 -1.995 -23.578 1.00 87.69 106 PRO A O 1
ATOM 880 N N . ARG A 1 107 ? 19.654 -0.688 -24.422 1.00 90.56 107 ARG A N 1
ATOM 881 C CA . ARG A 1 107 ? 20.654 -1.755 -24.575 1.00 90.56 107 ARG A CA 1
ATOM 882 C C . ARG A 1 107 ? 21.617 -1.851 -23.396 1.00 90.56 107 ARG A C 1
ATOM 884 O O . ARG A 1 107 ? 22.413 -2.784 -23.362 1.00 90.56 107 ARG A O 1
ATOM 891 N N . ASP A 1 108 ? 21.556 -0.906 -22.461 1.00 91.06 108 ASP A N 1
ATOM 892 C CA . ASP A 1 108 ? 22.410 -0.910 -21.278 1.00 91.06 108 ASP A CA 1
ATOM 893 C C . ASP A 1 108 ? 22.047 -2.097 -20.357 1.00 91.06 108 ASP A C 1
ATOM 895 O O . ASP A 1 108 ? 20.881 -2.207 -19.950 1.00 91.06 108 ASP A O 1
ATOM 899 N N . PRO A 1 109 ? 22.999 -2.990 -20.015 1.00 91.94 109 PRO A N 1
ATOM 900 C CA . PRO A 1 109 ? 22.751 -4.103 -19.097 1.00 91.94 109 PRO A CA 1
ATOM 901 C C . PRO A 1 109 ? 22.203 -3.646 -17.740 1.00 91.94 109 PRO A C 1
ATOM 903 O O . PRO A 1 109 ? 21.304 -4.298 -17.207 1.00 91.94 109 PRO A O 1
ATOM 906 N N . PHE A 1 110 ? 22.642 -2.492 -17.224 1.00 89.94 110 PHE A N 1
ATOM 907 C CA . PHE A 1 110 ? 22.169 -1.981 -15.934 1.00 89.94 110 PHE A CA 1
ATOM 908 C C . PHE A 1 110 ? 20.663 -1.690 -15.952 1.00 89.94 110 PHE A C 1
ATOM 910 O O . PHE A 1 110 ? 19.927 -2.014 -15.016 1.00 89.94 110 PHE A O 1
ATOM 917 N N . ARG A 1 111 ? 20.166 -1.126 -17.060 1.00 90.38 111 ARG A N 1
ATOM 918 C CA . ARG A 1 111 ? 18.736 -0.865 -17.233 1.00 90.38 111 ARG A CA 1
ATOM 919 C C . ARG A 1 111 ? 17.933 -2.164 -17.242 1.00 90.38 111 ARG A C 1
ATOM 921 O O . ARG A 1 111 ? 16.838 -2.179 -16.679 1.00 90.38 111 ARG A O 1
ATOM 928 N N . ILE A 1 112 ? 18.432 -3.211 -17.898 1.00 90.88 112 ILE A N 1
ATOM 929 C CA . ILE A 1 112 ? 17.745 -4.506 -18.011 1.00 90.88 112 ILE A CA 1
ATOM 930 C C . ILE A 1 112 ? 17.634 -5.150 -16.627 1.00 90.88 112 ILE A C 1
ATOM 932 O O . ILE A 1 112 ? 16.521 -5.426 -16.180 1.00 90.88 112 ILE A O 1
ATOM 936 N N . GLU A 1 113 ? 18.753 -5.268 -15.912 1.00 92.25 113 GLU A N 1
ATOM 937 C CA . GLU A 1 113 ? 18.802 -5.852 -14.566 1.00 92.25 113 GLU A CA 1
ATOM 938 C C . GLU A 1 113 ? 17.896 -5.101 -13.582 1.00 92.25 113 GLU A C 1
ATOM 940 O O . GLU A 1 113 ? 17.065 -5.705 -12.900 1.00 92.25 113 GLU A O 1
ATOM 945 N N . MET A 1 114 ? 17.983 -3.768 -13.556 1.00 89.94 114 MET A N 1
ATOM 946 C CA . MET A 1 114 ? 17.181 -2.950 -12.645 1.00 89.94 114 MET A CA 1
ATOM 947 C C . MET A 1 114 ? 15.684 -2.980 -12.998 1.00 89.94 114 MET A C 1
ATOM 949 O O . MET A 1 114 ? 14.822 -2.959 -12.113 1.00 89.94 114 MET A O 1
ATOM 953 N N . THR A 1 115 ? 15.350 -3.046 -14.292 1.00 91.81 115 THR A N 1
ATOM 954 C CA . THR A 1 115 ? 13.958 -3.183 -14.747 1.00 91.81 115 THR A CA 1
ATOM 955 C C . THR A 1 115 ? 13.37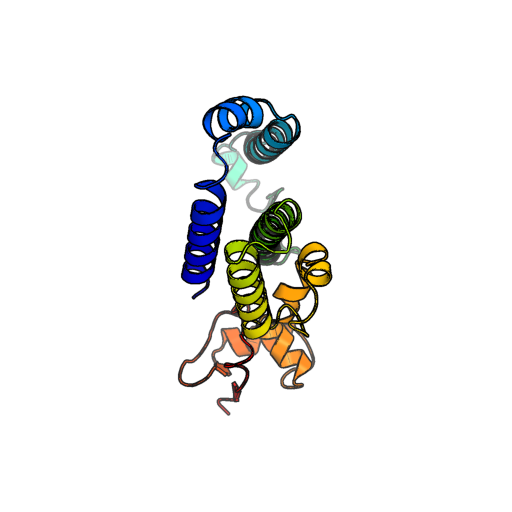8 -4.526 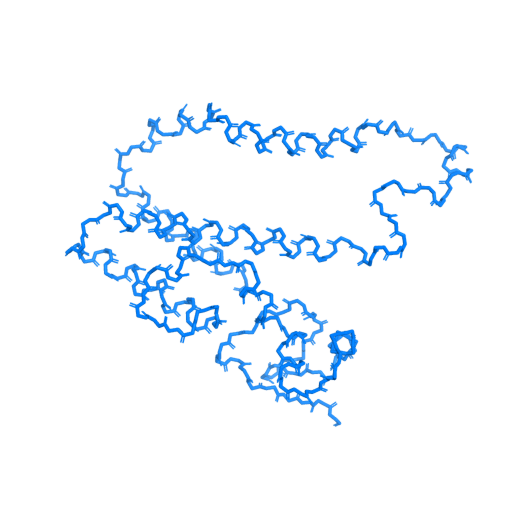-14.316 1.00 91.81 115 THR A C 1
ATOM 957 O O . THR A 1 115 ? 12.259 -4.562 -13.793 1.00 91.81 115 THR A O 1
ATOM 960 N N . ASP A 1 116 ? 14.133 -5.608 -14.489 1.00 91.94 116 ASP A N 1
ATOM 961 C CA . ASP A 1 116 ? 13.706 -6.953 -14.110 1.00 91.94 116 ASP A CA 1
ATOM 962 C C . ASP A 1 116 ? 13.553 -7.081 -12.591 1.00 91.94 116 ASP A C 1
ATOM 964 O O . ASP A 1 116 ? 12.509 -7.549 -12.125 1.00 91.94 116 ASP A O 1
ATOM 968 N N . ALA A 1 117 ? 14.502 -6.549 -11.815 1.00 91.75 117 ALA A N 1
ATOM 969 C CA . ALA A 1 117 ? 14.425 -6.514 -10.356 1.00 91.75 117 ALA A CA 1
ATOM 970 C C . ALA A 1 117 ? 13.183 -5.749 -9.857 1.00 91.75 117 ALA A C 1
ATOM 972 O O . ALA A 1 117 ? 12.435 -6.241 -9.003 1.00 91.75 117 ALA A O 1
ATOM 973 N N . LEU A 1 118 ? 12.900 -4.571 -10.427 1.00 91.19 118 LEU A N 1
ATOM 974 C CA . LEU A 1 118 ? 11.716 -3.781 -10.073 1.00 91.19 118 LEU A CA 1
ATOM 975 C C . LEU A 1 118 ? 10.413 -4.517 -10.419 1.00 91.19 118 LEU A C 1
ATOM 977 O O . LEU A 1 118 ? 9.461 -4.521 -9.629 1.00 91.19 118 LEU A O 1
ATOM 981 N N . LEU A 1 119 ? 10.344 -5.137 -11.599 1.00 92.06 119 LEU A N 1
ATOM 982 C CA . LEU A 1 119 ? 9.158 -5.872 -12.044 1.00 92.06 119 LEU A CA 1
ATOM 983 C C . LEU A 1 119 ? 8.925 -7.131 -11.208 1.00 92.06 119 LEU A C 1
ATOM 985 O O . LEU A 1 119 ? 7.773 -7.458 -10.907 1.00 92.06 119 LEU A O 1
ATOM 989 N N . GLU A 1 120 ? 9.992 -7.810 -10.803 1.00 91.81 120 GLU A N 1
ATOM 990 C CA . GLU A 1 120 ? 9.941 -8.952 -9.903 1.00 91.81 120 GLU A CA 1
ATOM 991 C C . GLU A 1 120 ? 9.416 -8.563 -8.523 1.00 91.81 120 GLU A C 1
ATOM 993 O O . GLU A 1 120 ? 8.423 -9.141 -8.072 1.00 91.81 120 GLU A O 1
ATOM 998 N N . GLN A 1 121 ? 9.985 -7.531 -7.897 1.00 89.69 121 GLN A N 1
ATOM 999 C CA . GLN A 1 121 ? 9.531 -7.060 -6.588 1.00 89.69 121 GLN A CA 1
ATOM 1000 C C . GLN A 1 121 ? 8.051 -6.646 -6.608 1.00 89.69 121 GLN A C 1
ATOM 1002 O O . GLN A 1 121 ? 7.259 -7.091 -5.770 1.00 89.69 121 GLN A O 1
ATOM 1007 N N . LEU A 1 122 ? 7.630 -5.845 -7.595 1.00 90.81 122 LEU A N 1
ATOM 1008 C CA . LEU A 1 122 ? 6.235 -5.397 -7.715 1.00 90.81 122 LEU A CA 1
ATOM 1009 C C . LEU A 1 122 ? 5.258 -6.545 -8.006 1.00 90.81 122 LEU A C 1
ATOM 1011 O O . LEU A 1 122 ? 4.094 -6.501 -7.582 1.00 90.81 122 LEU A O 1
ATOM 1015 N N . TYR A 1 123 ? 5.712 -7.571 -8.726 1.00 91.25 123 TYR A N 1
ATOM 1016 C CA . TYR A 1 123 ? 4.923 -8.765 -8.999 1.00 91.25 123 TYR A CA 1
ATOM 1017 C C . TYR A 1 123 ? 4.799 -9.666 -7.770 1.00 91.25 123 TYR A C 1
ATOM 1019 O O . TYR A 1 123 ? 3.686 -10.113 -7.479 1.00 91.25 123 TYR A O 1
ATOM 1027 N N . ASN A 1 124 ? 5.890 -9.891 -7.035 1.00 90.31 124 ASN A N 1
ATOM 1028 C CA . ASN A 1 124 ? 5.902 -10.705 -5.817 1.00 90.31 124 ASN A CA 1
ATOM 1029 C C . ASN A 1 124 ? 5.039 -10.058 -4.726 1.00 90.31 124 ASN A C 1
ATOM 1031 O O . ASN A 1 124 ? 4.270 -10.745 -4.056 1.00 90.31 124 ASN A O 1
ATOM 1035 N N . MET A 1 125 ? 5.032 -8.725 -4.634 1.00 87.94 125 MET A N 1
ATOM 1036 C CA . MET A 1 125 ? 4.095 -7.993 -3.771 1.00 87.94 125 MET A CA 1
ATOM 1037 C C . MET A 1 125 ? 2.625 -8.084 -4.222 1.00 87.94 125 MET A C 1
ATOM 1039 O O . MET A 1 125 ? 1.714 -7.846 -3.433 1.00 87.94 125 MET A O 1
ATOM 1043 N N . GLY A 1 126 ? 2.354 -8.427 -5.483 1.00 87.75 126 GLY A N 1
ATOM 1044 C CA . GLY A 1 126 ? 0.989 -8.510 -6.009 1.00 87.75 126 GLY A CA 1
ATOM 1045 C C . GLY A 1 126 ? 0.369 -7.180 -6.417 1.00 87.75 126 GLY A C 1
ATOM 1046 O O . GLY A 1 126 ? -0.830 -7.129 -6.684 1.00 87.75 126 GLY A O 1
ATOM 1047 N N . VAL A 1 127 ? 1.168 -6.117 -6.514 1.00 90.94 127 VAL A N 1
ATOM 1048 C CA . VAL A 1 127 ? 0.712 -4.794 -6.970 1.00 90.94 127 VAL A CA 1
ATOM 1049 C C . VAL A 1 127 ? 0.434 -4.812 -8.475 1.00 90.94 127 VAL A C 1
ATOM 1051 O O . VAL A 1 127 ? -0.514 -4.180 -8.947 1.00 90.94 127 VAL A O 1
ATOM 1054 N N . ILE A 1 128 ? 1.246 -5.561 -9.229 1.00 90.88 128 ILE A N 1
ATOM 1055 C CA . ILE A 1 128 ? 1.119 -5.711 -10.680 1.00 90.88 128 ILE A CA 1
ATOM 1056 C C . ILE A 1 128 ? 0.767 -7.169 -11.025 1.00 90.88 128 ILE A C 1
ATOM 1058 O O . ILE A 1 128 ? 1.381 -8.105 -10.505 1.00 90.88 128 ILE A O 1
ATOM 1062 N N . PRO A 1 129 ? -0.195 -7.402 -11.941 1.00 87.75 129 PRO A N 1
ATOM 1063 C CA . PRO A 1 129 ? -0.593 -8.755 -12.320 1.00 87.75 129 PRO A CA 1
ATOM 1064 C C . PRO A 1 129 ? 0.410 -9.463 -13.243 1.00 87.75 129 PRO A C 1
ATOM 1066 O O . PRO A 1 129 ? 0.424 -10.684 -13.275 1.00 87.75 129 PRO A O 1
ATOM 1069 N N . THR A 1 130 ? 1.236 -8.733 -14.001 1.00 88.19 130 THR A N 1
ATOM 1070 C CA . THR A 1 130 ? 2.122 -9.276 -15.051 1.00 88.19 130 THR A CA 1
ATOM 1071 C C . THR A 1 130 ? 3.484 -8.579 -15.069 1.00 88.19 130 THR A C 1
ATOM 1073 O O . THR A 1 130 ? 3.507 -7.350 -15.086 1.00 88.19 130 THR A O 1
ATOM 1076 N N . LYS A 1 131 ? 4.584 -9.330 -15.220 1.00 87.56 131 LYS A N 1
ATOM 1077 C CA . LYS A 1 131 ? 5.966 -8.804 -15.305 1.00 87.56 131 LYS A CA 1
ATOM 1078 C C . LYS A 1 131 ? 6.354 -8.186 -16.668 1.00 87.56 131 LYS A C 1
ATOM 1080 O O . LYS A 1 131 ? 7.489 -7.810 -16.864 1.00 87.56 131 LYS A O 1
ATOM 1085 N N . LYS A 1 132 ? 5.442 -8.087 -17.644 1.00 82.56 132 LYS A N 1
ATOM 1086 C CA . LYS A 1 132 ? 5.814 -7.820 -19.053 1.00 82.56 132 LYS A CA 1
ATOM 1087 C C . LYS A 1 132 ? 6.033 -6.350 -19.434 1.00 82.56 132 LYS A C 1
ATOM 1089 O O . LYS A 1 132 ? 6.626 -6.089 -20.470 1.00 82.56 132 LYS A O 1
ATOM 1094 N N . SER A 1 133 ? 5.472 -5.387 -18.697 1.00 81.00 133 SER A N 1
ATOM 1095 C CA . SER A 1 133 ? 5.374 -4.005 -19.195 1.00 81.00 133 SER A CA 1
ATOM 1096 C C . SER A 1 133 ? 5.661 -2.954 -18.129 1.00 81.00 133 SER A C 1
ATOM 1098 O O . SER A 1 133 ? 4.886 -2.810 -17.178 1.00 81.00 133 SER A O 1
ATOM 1100 N N . LEU A 1 134 ? 6.667 -2.118 -18.384 1.00 85.56 134 LEU A N 1
ATOM 1101 C CA . LEU A 1 134 ? 7.010 -0.957 -17.557 1.00 85.56 134 LEU A CA 1
ATOM 1102 C C . LEU A 1 134 ? 5.915 0.133 -17.558 1.00 85.56 134 LEU A C 1
ATOM 1104 O O . LEU A 1 134 ? 5.789 0.907 -16.614 1.00 85.56 134 LEU A O 1
ATOM 1108 N N . VAL A 1 135 ? 5.051 0.155 -18.581 1.00 87.69 135 VAL A N 1
ATOM 1109 C CA . VAL A 1 135 ? 3.913 1.092 -18.697 1.00 87.69 135 VAL A CA 1
ATOM 1110 C C . VAL A 1 135 ? 2.935 0.962 -17.521 1.00 87.69 135 VAL A C 1
ATOM 1112 O O . VAL A 1 135 ? 2.352 1.951 -17.075 1.00 87.69 135 VAL A O 1
ATOM 1115 N N . LYS A 1 136 ? 2.764 -0.252 -16.980 1.00 86.50 136 LYS A N 1
ATOM 1116 C CA . LYS A 1 136 ? 1.913 -0.474 -15.800 1.00 86.50 136 LYS A CA 1
ATOM 1117 C C . LYS A 1 136 ? 2.521 0.132 -14.535 1.00 86.50 136 LYS A C 1
ATOM 1119 O O . LYS A 1 136 ? 1.762 0.587 -13.688 1.00 86.50 136 LYS A O 1
ATOM 1124 N N . CYS A 1 137 ? 3.851 0.171 -14.435 1.00 87.50 137 CYS A N 1
ATOM 1125 C CA . CYS A 1 137 ? 4.566 0.759 -13.302 1.00 87.50 137 CYS A CA 1
ATOM 1126 C C . CYS A 1 137 ? 4.405 2.289 -13.260 1.00 87.50 137 CYS A C 1
ATOM 1128 O O . CYS A 1 137 ? 4.243 2.873 -12.195 1.00 87.50 137 CYS A O 1
ATOM 1130 N N . GLU A 1 138 ? 4.371 2.941 -14.423 1.00 88.88 138 GLU A N 1
ATOM 1131 C CA . GLU A 1 138 ? 4.131 4.387 -14.527 1.00 88.88 138 GLU A CA 1
ATOM 1132 C C . GLU A 1 138 ? 2.716 4.773 -14.073 1.00 88.88 138 GLU A C 1
ATOM 1134 O O . GLU A 1 138 ? 2.528 5.738 -13.334 1.00 88.88 138 GLU A O 1
ATOM 1139 N N . LYS A 1 139 ? 1.712 3.975 -14.452 1.00 88.44 139 LYS A N 1
ATOM 1140 C CA . LYS A 1 139 ? 0.305 4.187 -14.076 1.00 88.44 139 LYS A CA 1
ATOM 1141 C C . LYS A 1 139 ? -0.076 3.536 -12.741 1.00 88.44 139 LYS A C 1
ATOM 1143 O O . LYS A 1 139 ? -1.259 3.280 -12.506 1.00 88.44 139 LYS A O 1
ATOM 1148 N N . LEU A 1 140 ? 0.895 3.240 -11.875 1.00 89.81 140 LEU A N 1
ATOM 1149 C CA . LEU A 1 140 ? 0.595 2.701 -10.553 1.00 89.81 140 LEU A CA 1
ATOM 1150 C C . LEU A 1 140 ? -0.283 3.668 -9.761 1.00 89.81 140 LEU A C 1
ATOM 1152 O O . LEU A 1 140 ? -0.093 4.882 -9.780 1.00 89.81 140 LEU A O 1
ATOM 1156 N N . SER A 1 141 ? -1.268 3.100 -9.072 1.00 89.75 141 SER A N 1
ATOM 1157 C CA . SER A 1 141 ? -2.176 3.832 -8.203 1.00 89.75 141 SER A CA 1
ATOM 1158 C C . SER A 1 141 ? -2.095 3.292 -6.783 1.00 89.75 141 SER A C 1
ATOM 1160 O O . SER A 1 141 ? -1.832 2.108 -6.552 1.00 89.75 141 SER A O 1
ATOM 1162 N N . VAL A 1 142 ? -2.390 4.161 -5.817 1.00 91.12 142 VAL A N 1
ATOM 1163 C CA . VAL A 1 142 ? -2.470 3.802 -4.393 1.00 91.12 142 VAL A CA 1
ATOM 1164 C C . VAL A 1 142 ? -3.477 2.670 -4.161 1.00 91.12 142 VAL A C 1
ATOM 1166 O O . VAL A 1 142 ? -3.251 1.777 -3.347 1.00 91.12 142 VAL A O 1
ATOM 1169 N N . SER A 1 143 ? -4.552 2.636 -4.949 1.00 90.12 143 SER A N 1
ATOM 1170 C CA . SER A 1 143 ? -5.581 1.599 -4.894 1.00 90.12 143 SER A CA 1
ATOM 1171 C C . SER A 1 143 ? -5.038 0.191 -5.155 1.00 90.12 143 SER A C 1
ATOM 1173 O O . SER A 1 143 ? -5.600 -0.779 -4.652 1.00 90.12 143 SER A O 1
ATOM 1175 N N . SER A 1 144 ? -3.959 0.035 -5.927 1.00 90.50 144 SER A N 1
ATOM 1176 C CA . SER A 1 144 ? -3.331 -1.277 -6.131 1.00 90.50 144 SER A CA 1
ATOM 1177 C C . SER A 1 144 ? -2.685 -1.811 -4.852 1.00 90.50 144 SER A C 1
ATOM 1179 O O . SER A 1 144 ? -2.838 -2.992 -4.562 1.00 90.50 144 SER A O 1
ATOM 1181 N N . PHE A 1 145 ? -2.076 -0.946 -4.038 1.00 90.62 145 PHE A N 1
ATOM 1182 C CA . PHE A 1 145 ? -1.553 -1.323 -2.720 1.00 90.62 145 PHE A CA 1
ATOM 1183 C C . PHE A 1 145 ? -2.682 -1.578 -1.715 1.00 90.62 145 PHE A C 1
ATOM 1185 O O . PHE A 1 145 ? -2.681 -2.598 -1.030 1.00 90.62 145 PHE A O 1
ATOM 1192 N N . CYS A 1 146 ? -3.712 -0.725 -1.687 1.00 90.25 146 CYS A N 1
ATOM 1193 C CA . CYS A 1 146 ? -4.845 -0.900 -0.770 1.00 90.25 146 CYS A CA 1
ATOM 1194 C C . CYS A 1 146 ? -5.622 -2.209 -1.001 1.00 90.25 146 CYS A C 1
ATOM 1196 O O . CYS A 1 146 ? -6.170 -2.779 -0.056 1.00 90.25 146 CYS A O 1
ATOM 1198 N N . ARG A 1 147 ? -5.645 -2.714 -2.242 1.00 90.44 147 ARG A N 1
ATOM 1199 C CA . ARG A 1 147 ? -6.255 -4.008 -2.589 1.00 90.44 147 ARG A CA 1
ATOM 1200 C C . ARG A 1 147 ? -5.480 -5.217 -2.064 1.00 90.44 147 ARG A C 1
ATOM 1202 O O . ARG A 1 147 ? -6.063 -6.287 -1.959 1.00 90.44 147 ARG A O 1
ATOM 1209 N N . ARG A 1 148 ? -4.199 -5.052 -1.731 1.00 92.00 148 ARG A N 1
ATOM 1210 C CA . ARG A 1 148 ? -3.325 -6.108 -1.192 1.00 92.00 148 ARG A CA 1
ATOM 1211 C C . ARG A 1 148 ? -3.268 -6.138 0.337 1.00 92.00 148 ARG A C 1
ATOM 1213 O O . ARG A 1 148 ? -2.563 -6.970 0.900 1.00 92.00 148 ARG A O 1
ATOM 1220 N N . ARG A 1 149 ? -4.003 -5.249 1.008 1.00 91.75 149 ARG A N 1
ATOM 1221 C CA . ARG A 1 149 ? -4.153 -5.250 2.468 1.00 91.75 149 ARG A CA 1
ATOM 1222 C C . ARG A 1 149 ? -4.944 -6.471 2.927 1.00 91.75 149 ARG A C 1
ATOM 1224 O O . ARG A 1 149 ? -5.909 -6.847 2.261 1.00 91.75 149 ARG A O 1
ATOM 1231 N N . LEU A 1 150 ? -4.592 -7.008 4.092 1.00 90.50 150 LEU A N 1
ATOM 1232 C CA . LEU A 1 150 ? -5.234 -8.174 4.703 1.00 90.50 150 LEU A CA 1
ATOM 1233 C C . LEU A 1 150 ? -6.758 -8.065 4.746 1.00 90.50 150 LEU A C 1
ATOM 1235 O O . LEU A 1 150 ? -7.434 -8.935 4.204 1.00 90.50 150 LEU A O 1
ATOM 1239 N N . ALA A 1 151 ? -7.298 -6.956 5.255 1.00 91.69 151 ALA A N 1
ATOM 1240 C CA . ALA A 1 151 ? -8.747 -6.749 5.303 1.00 91.69 151 ALA A CA 1
ATOM 1241 C C . ALA A 1 151 ? -9.416 -6.854 3.918 1.00 91.69 151 ALA A C 1
ATOM 1243 O O . ALA A 1 151 ? -10.439 -7.516 3.763 1.00 91.69 151 ALA A O 1
ATOM 1244 N N . THR A 1 152 ? -8.818 -6.253 2.885 1.00 92.19 152 THR A N 1
ATOM 1245 C CA . THR A 1 152 ? -9.373 -6.281 1.524 1.00 92.19 152 THR A CA 1
ATOM 1246 C C . THR A 1 152 ? -9.259 -7.663 0.888 1.00 92.19 152 THR A C 1
ATOM 1248 O O . THR A 1 152 ? -10.180 -8.103 0.200 1.00 92.19 152 THR A O 1
ATOM 1251 N N . VAL A 1 153 ? -8.140 -8.353 1.113 1.00 91.50 153 VAL A N 1
ATOM 1252 C CA . VAL A 1 153 ? -7.899 -9.696 0.571 1.00 91.50 153 VAL A CA 1
ATOM 1253 C C . VAL A 1 153 ? -8.878 -10.708 1.169 1.00 91.50 153 VAL A C 1
ATOM 1255 O O . VAL A 1 153 ? -9.401 -11.541 0.436 1.00 91.50 153 VAL A O 1
ATOM 1258 N N . LEU A 1 154 ? -9.207 -10.602 2.457 1.00 90.50 154 LEU A N 1
ATOM 1259 C CA . LEU A 1 154 ? -10.188 -11.484 3.101 1.00 90.50 154 LEU A CA 1
ATOM 1260 C C . LEU A 1 154 ? -11.587 -11.352 2.497 1.00 90.50 154 LEU A C 1
ATOM 1262 O O . LEU A 1 154 ? -12.240 -12.360 2.233 1.00 90.50 154 LEU A O 1
ATOM 1266 N N . VAL A 1 155 ? -12.018 -10.121 2.208 1.00 92.19 155 VAL A N 1
ATOM 1267 C CA . VAL A 1 155 ? -13.304 -9.870 1.539 1.00 92.19 155 VAL A CA 1
ATOM 1268 C C . VAL A 1 155 ? -13.298 -10.422 0.109 1.00 92.19 155 VAL A C 1
ATOM 1270 O O . VAL A 1 155 ? -14.290 -10.989 -0.351 1.00 92.19 155 VAL A O 1
ATOM 1273 N N . GLN A 1 156 ? -12.170 -10.314 -0.602 1.00 90.31 156 GLN A N 1
ATOM 1274 C CA . GLN A 1 156 ? -12.023 -10.904 -1.939 1.00 90.31 156 GLN A CA 1
ATOM 1275 C C . GLN A 1 156 ? -12.093 -12.436 -1.910 1.00 90.31 156 GLN A C 1
ATOM 1277 O O . GLN A 1 156 ? -12.694 -13.029 -2.803 1.00 90.31 156 GLN A O 1
ATOM 1282 N N . LEU A 1 157 ? -11.518 -13.057 -0.879 1.00 89.25 157 LEU A N 1
ATOM 1283 C CA . LEU A 1 157 ? -11.516 -14.506 -0.662 1.00 89.25 157 LEU A CA 1
ATOM 1284 C C . LEU A 1 157 ? -12.791 -15.035 0.016 1.00 89.25 157 LEU A C 1
ATOM 1286 O O . LEU A 1 157 ? -12.875 -16.232 0.268 1.00 89.25 157 LEU A O 1
ATOM 1290 N N . LYS A 1 158 ? -13.787 -14.173 0.270 1.00 90.00 158 LYS A N 1
ATOM 1291 C CA . LYS A 1 158 ? -15.085 -14.529 0.875 1.00 90.00 158 LYS A CA 1
ATOM 1292 C C . LYS A 1 158 ? -15.002 -15.076 2.303 1.00 90.00 158 LYS A C 1
ATOM 1294 O O . LYS A 1 158 ? -15.885 -15.805 2.733 1.00 90.00 158 LYS A O 1
ATOM 1299 N N . PHE A 1 159 ? -13.982 -14.668 3.053 1.00 86.94 159 PHE A N 1
ATOM 1300 C CA . PHE A 1 159 ? -13.894 -14.930 4.493 1.00 86.94 159 PHE A CA 1
ATOM 1301 C C . PHE A 1 159 ? -14.757 -13.982 5.338 1.00 86.94 159 PHE A C 1
ATOM 1303 O O . PHE A 1 159 ? -15.130 -14.315 6.456 1.00 86.94 159 PHE A O 1
ATOM 1310 N N . ALA A 1 160 ? -15.063 -12.803 4.798 1.00 88.94 160 ALA A N 1
ATOM 1311 C CA . ALA A 1 160 ? -15.985 -11.833 5.373 1.00 88.94 160 ALA A CA 1
ATOM 1312 C C . ALA A 1 160 ? -16.803 -11.196 4.246 1.00 88.94 160 ALA A C 1
ATOM 1314 O O . ALA A 1 160 ? -16.298 -11.024 3.127 1.00 88.94 160 ALA A O 1
ATOM 1315 N N . GLU A 1 161 ? -18.046 -10.816 4.529 1.00 90.94 161 GLU A N 1
ATOM 1316 C CA . GLU A 1 161 ? -18.906 -10.157 3.537 1.00 90.94 161 GLU A CA 1
ATOM 1317 C C . GLU A 1 161 ? -18.588 -8.663 3.428 1.00 90.94 161 GLU A C 1
ATOM 1319 O O . GLU A 1 161 ? -18.684 -8.055 2.354 1.00 90.94 161 GLU A O 1
ATOM 1324 N N . HIS A 1 162 ? -18.175 -8.063 4.545 1.00 93.38 162 HIS A N 1
ATOM 1325 C CA . HIS A 1 162 ? -17.939 -6.632 4.666 1.00 93.38 162 HIS A CA 1
ATOM 1326 C C . HIS A 1 162 ? -16.522 -6.316 5.149 1.00 93.38 162 HIS A C 1
ATOM 1328 O O . HIS A 1 162 ? -15.937 -7.023 5.966 1.00 93.38 162 HIS A O 1
ATOM 1334 N N . LEU A 1 163 ? -15.978 -5.179 4.698 1.00 90.69 163 LEU A N 1
ATOM 1335 C CA . LEU A 1 163 ? -14.652 -4.713 5.128 1.00 90.69 163 LEU A CA 1
ATOM 1336 C C . LEU A 1 163 ? -14.579 -4.452 6.636 1.00 90.69 163 LEU A C 1
ATOM 1338 O O . LEU A 1 163 ? -13.560 -4.750 7.245 1.00 90.69 163 LEU A O 1
ATOM 1342 N N . ASN A 1 164 ? -15.654 -3.931 7.235 1.00 90.56 164 ASN A N 1
ATOM 1343 C CA . ASN A 1 164 ? -15.704 -3.661 8.674 1.00 90.56 164 ASN A CA 1
ATOM 1344 C C . ASN A 1 164 ? -15.597 -4.953 9.500 1.00 90.56 164 ASN A C 1
ATOM 1346 O O . ASN A 1 164 ? -14.926 -4.981 10.526 1.00 90.56 164 ASN A O 1
ATOM 1350 N N . GLU A 1 165 ? -16.234 -6.023 9.031 1.00 91.44 165 GLU A N 1
ATOM 1351 C CA . GLU A 1 165 ? -16.198 -7.333 9.676 1.00 91.44 165 GLU A CA 1
ATOM 1352 C C . GLU A 1 165 ? -14.811 -7.977 9.534 1.00 91.44 165 GLU A C 1
ATOM 1354 O O . GLU A 1 165 ? -14.225 -8.447 10.511 1.00 91.44 165 GLU A O 1
ATOM 1359 N N . ALA A 1 166 ? -14.218 -7.885 8.338 1.00 92.12 166 ALA A N 1
ATOM 1360 C CA . ALA A 1 166 ? -12.840 -8.310 8.118 1.00 92.12 166 ALA A CA 1
ATOM 1361 C C . ALA A 1 166 ? -11.867 -7.583 9.060 1.00 92.12 166 ALA A C 1
ATOM 1363 O O . ALA A 1 166 ? -10.985 -8.216 9.635 1.00 92.12 166 ALA A O 1
ATOM 1364 N N . THR A 1 167 ? -12.026 -6.268 9.260 1.00 92.31 167 THR A N 1
ATOM 1365 C CA . THR A 1 167 ? -11.179 -5.526 10.205 1.00 92.31 167 THR A CA 1
ATOM 1366 C C . THR A 1 167 ? -11.366 -5.995 11.642 1.00 92.31 167 THR A C 1
ATOM 1368 O O . THR A 1 167 ? -10.365 -6.189 12.326 1.00 92.31 167 THR A O 1
ATOM 1371 N N . THR A 1 168 ? -12.600 -6.259 12.084 1.00 92.50 168 THR A N 1
ATOM 1372 C CA . THR A 1 168 ? -12.848 -6.738 13.451 1.00 92.50 168 THR A CA 1
ATOM 1373 C C . THR A 1 168 ? -12.254 -8.122 13.696 1.00 92.50 168 THR A C 1
ATOM 1375 O O . THR A 1 168 ? -11.652 -8.334 14.744 1.00 92.50 168 THR A O 1
ATOM 1378 N N . TYR A 1 169 ? -12.327 -9.039 12.725 1.00 92.00 169 TYR A N 1
ATOM 1379 C CA . TYR A 1 169 ? -11.730 -10.372 12.865 1.00 92.00 169 TYR A CA 1
ATOM 1380 C C . TYR A 1 169 ? -10.205 -10.342 12.958 1.00 92.00 169 TYR A C 1
ATOM 1382 O O . TYR A 1 169 ? -9.614 -11.113 13.716 1.00 92.00 169 TYR A O 1
ATOM 1390 N N . ILE A 1 170 ? -9.565 -9.441 12.208 1.00 92.12 170 ILE A N 1
ATOM 1391 C CA . ILE A 1 170 ? -8.114 -9.241 12.288 1.00 92.12 170 ILE A CA 1
ATOM 1392 C C . ILE A 1 170 ? -7.742 -8.644 13.647 1.00 92.12 170 ILE A C 1
ATOM 1394 O O . ILE A 1 170 ? -6.843 -9.154 14.306 1.00 92.12 170 ILE A O 1
ATOM 1398 N N . GLU A 1 171 ? -8.442 -7.599 14.093 1.00 91.69 171 GLU A N 1
ATOM 1399 C CA . GLU A 1 171 ? -8.150 -6.926 15.367 1.00 91.69 171 GLU A CA 1
ATOM 1400 C C . GLU A 1 171 ? -8.341 -7.852 16.578 1.00 91.69 171 GLU A C 1
ATOM 1402 O O . GLU A 1 171 ? -7.597 -7.755 17.552 1.00 91.69 171 GLU A O 1
ATOM 1407 N N . GLN A 1 172 ? -9.287 -8.789 16.495 1.00 92.00 172 GLN A N 1
ATOM 1408 C CA . GLN A 1 172 ? -9.500 -9.842 17.494 1.00 92.00 172 GLN A CA 1
ATOM 1409 C C . GLN A 1 172 ? -8.446 -10.964 17.435 1.00 92.00 172 GLN A C 1
ATOM 1411 O O . GLN A 1 172 ? -8.320 -11.730 18.387 1.00 92.00 172 GLN A O 1
ATOM 1416 N N . GLY A 1 173 ? -7.674 -11.065 16.346 1.00 90.25 173 GLY A N 1
ATOM 1417 C CA . GLY A 1 173 ? -6.617 -12.066 16.184 1.00 90.25 173 GLY A CA 1
ATOM 1418 C C . GLY A 1 173 ? -7.091 -13.434 15.680 1.00 90.25 173 GLY A C 1
ATOM 1419 O O . GLY A 1 173 ? -6.392 -14.426 15.879 1.00 90.25 173 GLY A O 1
ATOM 1420 N N . HIS A 1 174 ? -8.238 -13.516 14.999 1.00 90.12 174 HIS A N 1
ATOM 1421 C CA . HIS A 1 174 ? -8.765 -14.779 14.451 1.00 90.12 174 HIS A CA 1
ATOM 1422 C C . HIS A 1 174 ? -8.036 -15.270 13.187 1.00 90.12 174 HIS A C 1
ATOM 1424 O O . HIS A 1 174 ? -8.318 -16.355 12.676 1.00 90.12 174 HIS A O 1
ATOM 1430 N N . ILE A 1 175 ? -7.108 -14.475 12.651 1.00 89.62 175 ILE A N 1
ATOM 1431 C CA . ILE A 1 175 ? -6.526 -14.690 11.324 1.00 89.62 175 ILE A CA 1
ATOM 1432 C C . ILE A 1 175 ? -5.013 -14.853 11.427 1.00 89.62 175 ILE A C 1
ATOM 1434 O O . ILE A 1 175 ? -4.311 -14.016 12.003 1.00 89.62 175 ILE A O 1
ATOM 1438 N N . ARG A 1 176 ? -4.502 -15.928 10.816 1.00 88.31 176 ARG A N 1
ATOM 1439 C CA . ARG A 1 176 ? -3.063 -16.194 10.701 1.00 88.31 176 ARG A CA 1
ATOM 1440 C C . ARG A 1 176 ? -2.600 -16.122 9.258 1.00 88.31 176 ARG A C 1
ATOM 1442 O O . ARG A 1 176 ? -3.247 -16.654 8.349 1.00 88.31 176 ARG A O 1
ATOM 1449 N N . VAL A 1 177 ? -1.443 -15.500 9.068 1.00 87.44 177 VAL A N 1
ATOM 1450 C CA . VAL A 1 177 ? -0.725 -15.467 7.793 1.00 87.44 177 VAL A CA 1
ATOM 1451 C C . VAL A 1 177 ? 0.510 -16.348 7.961 1.00 87.44 177 VAL A C 1
ATOM 1453 O O . VAL A 1 177 ? 1.472 -15.966 8.621 1.00 87.44 177 VAL A O 1
ATOM 1456 N N . GLY A 1 178 ? 0.480 -17.557 7.397 1.00 85.19 178 GLY A N 1
ATOM 1457 C CA . GLY A 1 178 ? 1.523 -18.551 7.662 1.00 85.19 178 GLY A CA 1
ATOM 1458 C C . GLY A 1 178 ? 1.548 -18.980 9.144 1.00 85.19 178 GLY A C 1
ATOM 1459 O O . GLY A 1 178 ? 0.502 -19.386 9.653 1.00 85.19 178 GLY A O 1
ATOM 1460 N N . PRO A 1 179 ? 2.707 -18.939 9.832 1.00 84.81 179 PRO A N 1
ATOM 1461 C CA . PRO A 1 179 ? 2.820 -19.335 11.240 1.00 84.81 179 PRO A CA 1
ATOM 1462 C C . PRO A 1 179 ? 2.362 -18.246 12.228 1.00 84.81 179 PRO A C 1
ATOM 1464 O O . PRO A 1 179 ? 2.009 -18.558 13.370 1.00 84.81 179 PRO A O 1
ATOM 1467 N N . ASP A 1 180 ? 2.320 -16.984 11.802 1.00 85.69 180 ASP A N 1
ATOM 1468 C CA . ASP A 1 180 ? 2.135 -15.841 12.695 1.00 85.69 180 ASP A CA 1
ATOM 1469 C C . ASP A 1 180 ? 0.684 -15.349 12.703 1.00 85.69 180 ASP A C 1
ATOM 1471 O O . ASP A 1 180 ? 0.002 -15.290 11.674 1.00 85.69 180 ASP A O 1
ATOM 1475 N N . THR A 1 181 ? 0.201 -14.979 13.889 1.00 88.81 181 THR A N 1
ATOM 1476 C CA . THR A 1 181 ? -1.100 -14.321 14.052 1.00 88.81 181 THR A CA 1
ATOM 1477 C C . THR A 1 181 ? -0.943 -12.830 13.785 1.00 88.81 181 THR A C 1
ATOM 1479 O O . THR A 1 181 ? -0.103 -12.174 14.400 1.00 88.81 181 THR A O 1
ATOM 1482 N N . VAL A 1 182 ? -1.749 -12.287 12.871 1.00 89.62 182 VAL A N 1
ATOM 1483 C CA . VAL A 1 182 ? -1.662 -10.880 12.461 1.00 89.62 182 VAL A CA 1
ATOM 1484 C C . VAL A 1 182 ? -2.835 -10.108 13.045 1.00 89.62 182 VAL A C 1
ATOM 1486 O O . VAL A 1 182 ? -3.984 -10.471 12.822 1.00 89.62 182 VAL A O 1
ATOM 1489 N N . THR A 1 183 ? -2.538 -9.020 13.754 1.00 90.69 183 THR A N 1
ATOM 1490 C CA . THR A 1 183 ? -3.540 -8.146 14.389 1.00 90.69 183 THR A CA 1
ATOM 1491 C C . THR A 1 183 ? -3.720 -6.800 13.682 1.00 90.69 183 THR A C 1
ATOM 1493 O O . THR A 1 183 ? -4.659 -6.066 13.980 1.00 90.69 183 THR A O 1
ATOM 1496 N N . ASP A 1 184 ? -2.851 -6.454 12.724 1.00 88.81 184 ASP A N 1
ATOM 1497 C CA . ASP A 1 184 ? -2.960 -5.205 11.963 1.00 88.81 184 ASP A CA 1
ATOM 1498 C C . ASP A 1 184 ? -3.756 -5.395 10.655 1.00 88.81 184 ASP A C 1
ATOM 1500 O O . ASP A 1 184 ? -3.286 -6.079 9.739 1.00 88.81 184 ASP A O 1
ATOM 1504 N N . PRO A 1 185 ? -4.917 -4.733 10.479 1.00 88.75 185 PRO A N 1
ATOM 1505 C CA . PRO A 1 185 ? -5.681 -4.796 9.232 1.00 88.75 185 PRO A CA 1
ATOM 1506 C C . PRO A 1 185 ? -4.984 -4.135 8.033 1.00 88.75 185 PRO A C 1
ATOM 1508 O O . PRO A 1 185 ? -5.386 -4.348 6.882 1.00 88.75 185 PRO A O 1
ATOM 1511 N N . ALA A 1 186 ? -3.976 -3.290 8.268 1.00 88.25 186 ALA A N 1
ATOM 1512 C CA . ALA A 1 186 ? -3.184 -2.656 7.218 1.00 88.25 186 ALA A CA 1
ATOM 1513 C C . ALA A 1 186 ? -2.012 -3.518 6.722 1.00 88.25 186 ALA A C 1
ATOM 1515 O O . ALA A 1 186 ? -1.317 -3.091 5.801 1.00 88.25 186 ALA A O 1
ATOM 1516 N N . TYR A 1 187 ? -1.833 -4.728 7.260 1.00 89.88 187 TYR A N 1
ATOM 1517 C CA . TYR A 1 187 ? -0.779 -5.645 6.841 1.00 89.88 187 TYR A CA 1
ATOM 1518 C C . TYR A 1 187 ? -0.844 -5.943 5.333 1.00 89.88 187 TYR A C 1
ATOM 1520 O O . TYR A 1 187 ? -1.888 -6.346 4.805 1.00 89.88 187 TYR A O 1
ATOM 1528 N N . LEU A 1 188 ? 0.269 -5.714 4.630 1.00 89.06 188 LEU A N 1
ATOM 1529 C CA . LEU A 1 188 ? 0.386 -5.925 3.189 1.00 89.06 188 LEU A CA 1
ATOM 1530 C C . LEU A 1 188 ? 0.765 -7.378 2.895 1.00 89.06 188 LEU A C 1
ATOM 1532 O O . LEU A 1 188 ? 1.807 -7.851 3.340 1.00 89.06 188 LEU A O 1
ATOM 1536 N N . ILE A 1 189 ? -0.045 -8.065 2.090 1.00 89.31 189 ILE A N 1
ATOM 1537 C CA . ILE A 1 189 ? 0.195 -9.469 1.751 1.00 89.31 189 ILE A CA 1
ATOM 1538 C C . ILE A 1 189 ? 0.826 -9.588 0.365 1.00 89.31 189 ILE A C 1
ATOM 1540 O O . ILE A 1 189 ? 0.242 -9.191 -0.654 1.00 89.31 189 ILE A O 1
ATOM 1544 N N . THR A 1 190 ? 1.985 -10.232 0.315 1.00 87.69 190 THR A N 1
ATOM 1545 C CA . THR A 1 190 ? 2.633 -10.657 -0.929 1.00 87.69 190 THR A CA 1
ATOM 1546 C C . THR A 1 190 ? 1.908 -11.860 -1.550 1.00 87.69 190 THR A C 1
ATOM 1548 O O . THR A 1 190 ? 1.011 -12.458 -0.952 1.00 87.69 190 THR A O 1
ATOM 1551 N N . LYS A 1 191 ? 2.231 -12.206 -2.797 1.00 83.00 191 LYS A N 1
ATOM 1552 C CA . LYS A 1 191 ? 1.650 -13.381 -3.467 1.00 83.00 191 LYS A CA 1
ATOM 1553 C C . LYS A 1 191 ? 2.065 -14.694 -2.805 1.00 83.00 191 LYS A C 1
ATOM 1555 O O . LYS A 1 191 ? 1.269 -15.622 -2.776 1.00 83.00 191 LYS A O 1
ATOM 1560 N N . GLU A 1 192 ? 3.281 -14.755 -2.272 1.00 78.31 192 GLU A N 1
ATOM 1561 C CA . GLU A 1 192 ? 3.820 -15.944 -1.604 1.00 78.31 192 GLU A CA 1
ATOM 1562 C C . GLU A 1 192 ? 3.064 -16.246 -0.306 1.00 78.31 192 GLU A C 1
ATOM 1564 O O . GLU A 1 192 ? 2.666 -17.380 -0.055 1.00 78.31 192 GLU A O 1
ATOM 1569 N N . HIS A 1 193 ? 2.760 -15.206 0.473 1.00 71.50 193 HIS A N 1
ATOM 1570 C CA . HIS A 1 193 ? 2.052 -15.313 1.749 1.00 71.50 193 HIS A CA 1
ATOM 1571 C C . HIS A 1 193 ? 0.521 -15.335 1.597 1.00 71.50 193 HIS A C 1
ATOM 1573 O O . HIS A 1 193 ? -0.207 -15.055 2.545 1.00 71.50 193 HIS A O 1
ATOM 1579 N N . ALA A 1 194 ? -0.001 -15.669 0.413 1.00 64.81 194 ALA A N 1
ATOM 1580 C CA . ALA A 1 194 ? -1.442 -15.682 0.153 1.00 64.81 194 ALA A CA 1
ATOM 1581 C C . ALA A 1 194 ? -2.197 -16.851 0.822 1.00 64.81 194 ALA A C 1
ATOM 1583 O O . ALA A 1 194 ? -3.411 -16.965 0.656 1.00 64.81 194 ALA A O 1
ATOM 1584 N N . ARG A 1 195 ? -1.503 -17.735 1.552 1.00 65.12 195 ARG A N 1
ATOM 1585 C CA . ARG A 1 195 ? -2.120 -18.855 2.270 1.00 65.12 195 ARG A CA 1
ATOM 1586 C C . ARG A 1 195 ? -2.462 -18.436 3.702 1.00 65.12 195 ARG A C 1
ATOM 1588 O O . ARG A 1 195 ? -1.572 -18.266 4.534 1.00 65.12 195 ARG A O 1
ATOM 1595 N N . PHE A 1 196 ? -3.758 -18.291 3.970 1.00 72.81 196 PHE A N 1
ATOM 1596 C CA . PHE A 1 196 ? -4.304 -17.923 5.278 1.00 72.81 196 PHE A CA 1
ATOM 1597 C C . PHE A 1 196 ? -4.967 -19.118 5.946 1.00 72.81 196 PHE A C 1
ATOM 1599 O O . PHE A 1 196 ? -5.544 -19.972 5.268 1.00 72.81 196 PHE A O 1
ATOM 1606 N N . TYR A 1 197 ? -4.929 -19.132 7.273 1.00 67.62 197 TYR A N 1
ATOM 1607 C CA . TYR A 1 197 ? -5.695 -20.067 8.086 1.00 67.62 197 TYR A CA 1
ATOM 1608 C C . TYR A 1 197 ? -6.603 -19.272 9.022 1.00 67.62 197 TYR A C 1
ATOM 1610 O O . TYR A 1 197 ? -6.149 -18.336 9.687 1.00 67.62 197 TYR A O 1
ATOM 1618 N N . TYR A 1 198 ? -7.882 -19.646 9.056 1.00 66.94 198 TYR A N 1
ATOM 1619 C CA . TYR A 1 198 ? -8.793 -19.205 10.105 1.00 66.94 198 TYR A CA 1
ATOM 1620 C C . TYR A 1 198 ? -8.498 -20.003 11.370 1.00 66.94 198 TYR A C 1
ATOM 1622 O O . TYR A 1 198 ? -8.434 -21.233 11.326 1.00 66.94 198 TYR A O 1
ATOM 1630 N N . LEU A 1 199 ? -8.315 -19.301 12.485 1.00 59.09 199 LEU A N 1
ATOM 1631 C CA . LEU A 1 199 ? -8.389 -19.898 13.813 1.00 59.09 199 LEU A CA 1
ATOM 1632 C C . LEU A 1 199 ? -9.876 -19.996 14.171 1.00 59.09 199 LEU A C 1
ATOM 1634 O O . LEU A 1 199 ? -10.438 -19.065 14.747 1.00 59.09 199 LEU A O 1
ATOM 1638 N N . GLY A 1 200 ? -10.509 -21.077 13.711 1.00 51.25 200 GLY A N 1
ATOM 1639 C CA . GLY A 1 200 ? -11.812 -21.532 14.199 1.00 51.25 200 GLY A CA 1
ATOM 1640 C C . GLY A 1 200 ? -11.641 -22.383 15.444 1.00 51.25 200 GLY A C 1
ATOM 1641 O O . GLY A 1 200 ? -10.700 -23.209 15.442 1.00 51.25 200 GLY A O 1
#

Secondary structure (DSSP, 8-state):
-HHHHHHHHHHHHHHHHTT-TTHHHHHHHHTT-HHHHHHHHHHHHHHHHHHHSPPPPHHHHHH-TT--SS--TTS--SHHHHHHHHHHHHHHHHHHHHHHHHHS-TT-HHHHHHHHHHHHHHHHTTSSS-TT-THHHHT--HHHHHTTBHHHHHHHTTS-SSHHHHHHHHHTT-EEETTEE---TTPBPPSTT--EEE--

Organism: Vanilla planifolia (NCBI:txid51239)

Radius of gyration: 21.7 Å; Cα contacts (8 Å, |Δi|>4): 148; chains: 1; bounding box: 46×51×56 Å

Solvent-accessible surface area (backbone atoms only — not comparable to full-atom values): 11500 Å² total; per-residue (Å²): 113,71,61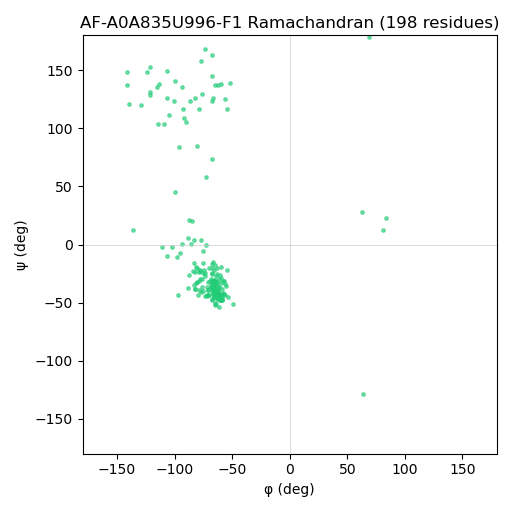,61,49,50,54,54,50,49,55,51,48,51,60,62,47,72,74,51,92,51,60,80,65,44,61,66,45,56,79,67,35,70,65,53,51,46,50,50,50,51,52,48,50,54,55,45,53,65,58,68,52,74,84,70,51,74,73,53,44,68,73,46,73,85,71,50,97,84,66,48,91,84,53,84,66,63,61,65,59,51,52,51,52,51,42,46,51,54,47,50,52,52,30,51,52,53,51,54,57,65,74,47,64,92,82,42,66,67,50,53,55,54,48,50,51,53,35,48,52,40,35,47,43,52,57,38,97,64,75,86,53,73,69,58,54,63,69,57,53,52,65,41,56,58,53,33,13,45,25,46,41,36,38,74,72,64,77,26,95,41,60,70,56,29,33,50,42,19,59,73,46,40,34,24,53,68,94,45,73,42,50,59,44,77,43,74,42,33,58,83,61,66,56,69,47,77,68,123

Sequence (200 aa):
MEWSIVDSLESNIDAGQALATTEEKEKRKELNDPRVKRARVSILKLEDLEMAMRKLKFHEKKLLKKVNFIEYKREKGHREALITRRYSGICKMVQKLVHILKQMDPRDPFRIEMTDALLEQLYNMGVIPTKKSLVKCEKLSVSSFCRRRLATVLVQLKFAEHLNEATTYIEQGHIRVGPDTVTDPAYLITKEHARFYYLG

pLDDT: mean 76.43, std 17.89, range [37.97, 93.38]

InterPro domains:
  IPR001912 Small ribosomal subunit protein uS4, N-terminal [PF00163] (55-140)
  IPR001912 Small ribosomal subunit protein uS4, N-terminal [SM01390] (55-147)
  IPR002942 RNA-binding S4 domain [PF01479] (148-191)
  IPR022801 Small ribosomal subunit protein uS4 [PTHR11831] (53-191)
  IPR036986 RNA-binding S4 domain superfamily [G3DSA:3.10.290.10] (148-194)